Protein AF-0000000084351992 (afdb_homodimer)

Secondary structure (DSSP, 8-state):
----GGG--HHHHHHHH-SSHHHHHHHHHHHH-SEEHHHHHHHSTT--HHHHHHHHHHHHHTTSEEEEEE-SSS-EEEEEE-TTGGGGHHHHHHHHHHHHHHHHHHHHHHHHHHHHHHHHT-/----GGG--HHHHHHHH-SSHHHHHHHHHHHH-SEEHHHHHHHSTT--HHHHHHHHHHHHHTTSEEEEEE-SSS-EEEEEE-TTGGGGHHHHHHHHHHHHHHHHHHHHHHHHHHHHHHHHT-

pLDDT: mean 92.84, std 7.53, range [53.34, 98.75]

Foldseek 3Di:
DPDDPVPDCVVVVCVLCPDDQLLQLLVCQVVVNKDFLVRSPVSDPPDDSVRSVVNQVSCVVVQQKDWDWDPDVVITIMIHGDPVNVVCVVVSVVCVVVVVVVVVVVVVVVVVVVVVVVVVVD/DPDDPVPDCVVVVCVLCPDDQLLQLLVCQVVVNKDFLVRSPVSDPPDDSVRSVVNQVSCVVVVQKDWDWDPDVVITIMIHGDPVNVVCVVVSVVCVVVVVVVVVVVVVVVVVVVVVVVVVVD

Sequence (244 aa):
MTIEPDLCKVEDALGILVGKWKPIILLHLLKDGTKRFSDLKRSVPGITQKMLTKQLRELEEEDIIERVVYPQVPPKVEYSITEYGMSLKPILEAMHEWGTQHTLHKQQKSNNEALKTVSSNEMTIEPDLCKVEDALGILVGKWKPIILLHLLKDGTKRFSDLKRSVPGITQKMLTKQLRELEEEDIIERVVYPQVPPKVEYSITEYGMSLKPILEAMHEWGTQHTLHKQQKSNNEALKTVSSNE

Structure (mmCIF, N/CA/C/O backbone):
data_AF-0000000084351992-model_v1
#
loop_
_entity.id
_entity.type
_entity.pdbx_description
1 polymer 'DNA-binding transcriptional regulator, HxlR family'
#
loop_
_atom_site.group_PDB
_atom_site.id
_atom_site.type_symbol
_atom_site.label_atom_id
_atom_site.label_alt_id
_atom_site.label_comp_id
_atom_site.label_asym_id
_atom_site.label_entity_id
_atom_site.label_seq_id
_atom_site.pdbx_PDB_ins_code
_atom_site.Cartn_x
_atom_site.Cartn_y
_atom_site.Cartn_z
_atom_site.occupancy
_atom_site.B_iso_or_equiv
_atom_site.auth_seq_id
_atom_site.auth_comp_id
_atom_site.auth_asym_id
_atom_site.auth_atom_id
_atom_site.pdbx_PDB_model_num
ATOM 1 N N . MET A 1 1 ? 7.926 -4.508 -18.266 1 62.59 1 MET A N 1
ATOM 2 C CA . MET A 1 1 ? 7.98 -3.812 -16.984 1 62.59 1 MET A CA 1
ATOM 3 C C . MET A 1 1 ? 9.398 -3.334 -16.688 1 62.59 1 MET A C 1
ATOM 5 O O . MET A 1 1 ? 10.359 -4.098 -16.812 1 62.59 1 MET A O 1
ATOM 9 N N . THR A 1 2 ? 9.469 -2.061 -16.625 1 77.69 2 THR A N 1
ATOM 10 C CA . THR A 1 2 ? 10.781 -1.421 -16.609 1 77.69 2 THR A CA 1
ATOM 11 C C . THR A 1 2 ? 11.375 -1.451 -15.211 1 77.69 2 THR A C 1
ATOM 13 O O . THR A 1 2 ? 12.508 -1.011 -15 1 77.69 2 THR A O 1
ATOM 16 N N . ILE A 1 3 ? 10.648 -2.166 -14.297 1 83.94 3 ILE A N 1
ATOM 17 C CA . ILE A 1 3 ? 11.156 -2.137 -12.93 1 83.94 3 ILE A CA 1
ATOM 18 C C . ILE A 1 3 ? 12.031 -3.365 -12.68 1 83.94 3 ILE A C 1
ATOM 20 O O . ILE A 1 3 ? 11.617 -4.496 -12.945 1 83.94 3 ILE A O 1
ATOM 24 N N . GLU A 1 4 ? 13.25 -3.051 -12.258 1 90.62 4 GLU A N 1
ATOM 25 C CA . GLU A 1 4 ? 14.07 -4.148 -11.758 1 90.62 4 GLU A CA 1
ATOM 26 C C . GLU A 1 4 ? 13.625 -4.578 -10.367 1 90.62 4 GLU A C 1
ATOM 28 O O . GLU A 1 4 ? 13.727 -3.807 -9.406 1 90.62 4 GLU A O 1
ATOM 33 N N . PRO A 1 5 ? 13.188 -5.855 -10.227 1 91 5 PRO A N 1
ATOM 34 C CA . PRO A 1 5 ? 12.633 -6.289 -8.945 1 91 5 PRO A CA 1
ATOM 35 C C . PRO A 1 5 ? 13.594 -6.082 -7.781 1 91 5 PRO A C 1
ATOM 37 O O . PRO A 1 5 ? 13.164 -5.758 -6.672 1 91 5 PRO A O 1
ATOM 40 N N . ASP A 1 6 ? 14.844 -6.164 -8.023 1 87.25 6 ASP A N 1
ATOM 41 C CA . ASP A 1 6 ? 15.852 -6.023 -6.98 1 87.25 6 ASP A CA 1
ATOM 42 C C . ASP A 1 6 ? 15.93 -4.578 -6.492 1 87.25 6 ASP A C 1
ATOM 44 O O . ASP A 1 6 ? 16.5 -4.309 -5.434 1 87.25 6 ASP A O 1
ATOM 48 N N . LEU A 1 7 ? 15.391 -3.699 -7.18 1 87.88 7 LEU A N 1
ATOM 49 C CA . LEU A 1 7 ? 15.414 -2.279 -6.84 1 87.88 7 LEU A 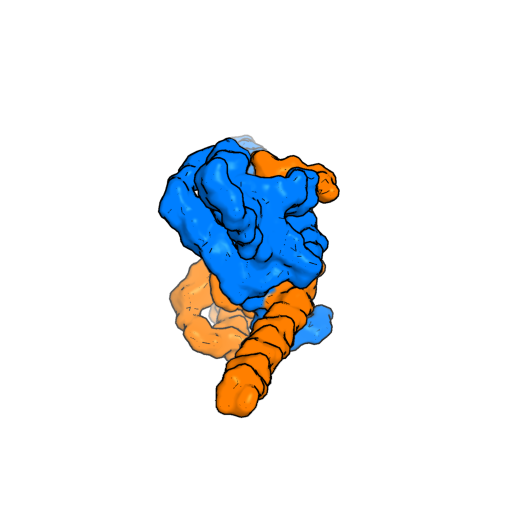CA 1
ATOM 50 C C . LEU A 1 7 ? 14.023 -1.786 -6.469 1 87.88 7 LEU A C 1
ATOM 52 O O . LEU A 1 7 ? 13.734 -0.591 -6.566 1 87.88 7 LEU A O 1
ATOM 56 N N . CYS A 1 8 ? 13.273 -2.736 -6.094 1 90.5 8 CYS A N 1
ATOM 57 C CA . CYS A 1 8 ? 11.875 -2.434 -5.785 1 90.5 8 CYS A CA 1
ATOM 58 C C . CYS A 1 8 ? 11.781 -1.37 -4.699 1 90.5 8 CYS A C 1
ATOM 60 O O . CYS A 1 8 ? 12.336 -1.534 -3.609 1 90.5 8 CYS A O 1
ATOM 62 N N . LYS A 1 9 ? 11.008 -0.268 -4.996 1 92.75 9 LYS A N 1
ATOM 63 C CA . LYS A 1 9 ? 10.766 0.799 -4.031 1 92.75 9 LYS A CA 1
ATOM 64 C C . LYS A 1 9 ? 9.289 0.884 -3.662 1 92.75 9 LYS A C 1
ATOM 66 O O . LYS A 1 9 ? 8.852 1.852 -3.033 1 92.75 9 LYS A O 1
ATOM 71 N N . VAL A 1 10 ? 8.555 -0.153 -3.994 1 93.5 10 VAL A N 1
ATOM 72 C CA . VAL A 1 10 ? 7.137 -0.2 -3.66 1 93.5 10 VAL A CA 1
ATOM 73 C C . VAL A 1 10 ? 6.957 -0.163 -2.145 1 93.5 10 VAL A C 1
ATOM 75 O O . VAL A 1 10 ? 6.07 0.521 -1.633 1 93.5 10 VAL A O 1
ATOM 78 N N . GLU A 1 11 ? 7.801 -0.839 -1.468 1 90.44 11 GLU A N 1
ATOM 79 C CA . GLU A 1 11 ? 7.723 -0.924 -0.013 1 90.44 11 GLU A CA 1
ATOM 80 C C . GLU A 1 11 ? 7.844 0.456 0.628 1 90.44 11 GLU A C 1
ATOM 82 O O . GLU A 1 11 ? 7.23 0.722 1.663 1 90.44 11 GLU A O 1
ATOM 87 N N . ASP A 1 12 ? 8.641 1.319 0.086 1 90.44 12 ASP A N 1
ATOM 88 C CA . ASP A 1 12 ? 8.797 2.674 0.61 1 90.44 12 ASP A CA 1
ATOM 89 C C . ASP A 1 12 ? 7.473 3.432 0.575 1 90.44 12 ASP A C 1
ATOM 91 O O . ASP A 1 12 ? 7.148 4.168 1.509 1 90.44 12 ASP A O 1
ATOM 95 N N . ALA A 1 13 ? 6.773 3.221 -0.5 1 91.62 13 ALA A N 1
ATOM 96 C CA . ALA A 1 13 ? 5.453 3.83 -0.607 1 91.62 13 ALA A CA 1
ATOM 97 C C . ALA A 1 13 ? 4.465 3.17 0.348 1 91.62 13 ALA A C 1
ATOM 99 O O . ALA A 1 13 ? 3.715 3.854 1.049 1 91.62 13 ALA A O 1
ATOM 100 N N . LEU A 1 14 ? 4.551 1.87 0.4 1 92.06 14 LEU A N 1
ATOM 101 C CA . LEU A 1 14 ? 3.662 1.118 1.278 1 92.06 14 LEU A CA 1
ATOM 102 C C . LEU A 1 14 ? 3.895 1.492 2.738 1 92.06 14 LEU A C 1
ATOM 104 O O . LEU A 1 14 ? 2.941 1.611 3.512 1 92.06 14 LEU A O 1
ATOM 108 N N . GLY A 1 15 ? 5.125 1.692 3.082 1 89.31 15 GLY A N 1
ATOM 109 C CA . GLY A 1 15 ? 5.477 2.027 4.453 1 89.31 15 GLY A CA 1
ATOM 110 C C . GLY A 1 15 ? 4.824 3.309 4.938 1 89.31 15 GLY A C 1
ATOM 111 O O . GLY A 1 15 ? 4.48 3.432 6.117 1 89.31 15 GLY A O 1
ATOM 112 N N . ILE A 1 16 ? 4.562 4.164 4.047 1 89.75 16 ILE A N 1
ATOM 113 C CA . ILE A 1 16 ? 3.959 5.449 4.375 1 89.75 16 ILE A CA 1
ATOM 114 C C . ILE A 1 16 ? 2.439 5.309 4.422 1 89.75 16 ILE A C 1
ATOM 116 O O . ILE A 1 16 ? 1.773 5.961 5.23 1 89.75 16 ILE A O 1
ATOM 120 N N . LEU A 1 17 ? 1.935 4.449 3.594 1 92.25 17 LEU A N 1
ATOM 121 C CA . LEU A 1 17 ? 0.493 4.426 3.371 1 92.25 17 LEU A CA 1
ATOM 122 C C . LEU A 1 17 ? -0.161 3.293 4.156 1 92.25 17 LEU A C 1
ATOM 124 O O . LEU A 1 17 ? -1.383 3.271 4.316 1 92.25 17 LEU A O 1
ATOM 128 N N . VAL A 1 18 ? 0.675 2.418 4.586 1 87.44 18 VAL A N 1
ATOM 129 C CA . VAL A 1 18 ? 0.135 1.194 5.172 1 87.44 18 VAL A CA 1
ATOM 130 C C . VAL A 1 18 ? -0.658 1.53 6.434 1 87.44 18 VAL A C 1
ATOM 132 O O . VAL A 1 18 ? -0.29 2.439 7.18 1 87.44 18 VAL A O 1
ATOM 135 N N . GLY A 1 19 ? -1.711 0.646 6.617 1 83.19 19 GLY A N 1
ATOM 136 C CA . GLY A 1 19 ? -2.609 0.833 7.746 1 83.19 19 GLY A CA 1
ATOM 137 C C . GLY A 1 19 ? -3.965 1.385 7.344 1 83.19 19 GLY A C 1
ATOM 138 O O . GLY A 1 19 ? -4.133 1.878 6.227 1 83.19 19 GLY A O 1
ATOM 139 N N . LYS A 1 20 ? -4.867 1.349 8.258 1 86.94 20 LYS A N 1
ATOM 140 C CA . LYS A 1 20 ? -6.254 1.711 7.988 1 86.94 20 LYS A CA 1
ATOM 141 C C . LYS A 1 20 ? -6.441 3.227 8.008 1 86.94 20 LYS A C 1
ATOM 143 O O . LYS A 1 20 ? -7.25 3.764 7.25 1 86.94 20 LYS A O 1
ATOM 148 N N . TRP A 1 21 ? -5.57 3.906 8.703 1 94.44 21 TRP A N 1
ATOM 149 C CA . TRP A 1 21 ? -5.906 5.266 9.117 1 94.44 21 TRP A CA 1
ATOM 150 C C . TRP A 1 21 ? -5.305 6.289 8.156 1 94.44 21 TRP A C 1
ATOM 152 O O . TRP A 1 21 ? -5.984 7.23 7.738 1 94.44 21 TRP A O 1
ATOM 162 N N . LYS A 1 22 ? -4.094 6.066 7.668 1 95.94 22 LYS A N 1
ATOM 163 C CA . LYS A 1 22 ? -3.377 7.078 6.902 1 95.94 22 LYS A CA 1
ATOM 164 C C . LYS A 1 22 ? -4.094 7.383 5.586 1 95.94 22 LYS A C 1
ATOM 166 O O . LYS A 1 22 ? -4.301 8.547 5.246 1 95.94 22 LYS A O 1
ATOM 171 N N . PRO A 1 23 ? -4.52 6.363 4.848 1 96 23 PRO A N 1
ATOM 172 C CA . PRO A 1 23 ? -5.223 6.68 3.605 1 96 23 PRO A CA 1
ATOM 173 C C . PRO A 1 23 ? -6.5 7.484 3.838 1 96 23 PRO A C 1
ATOM 175 O O . PRO A 1 23 ? -6.797 8.414 3.084 1 96 23 PRO A O 1
ATOM 178 N N . ILE A 1 24 ? -7.227 7.188 4.879 1 95.69 24 ILE A N 1
ATOM 179 C CA . ILE A 1 24 ? -8.477 7.883 5.172 1 95.69 24 ILE A CA 1
ATOM 180 C C . ILE A 1 24 ? -8.188 9.336 5.543 1 95.69 24 ILE A C 1
ATOM 182 O O . ILE A 1 24 ? -8.828 10.258 5.035 1 95.69 24 ILE A O 1
ATOM 186 N N . ILE A 1 25 ? -7.207 9.508 6.391 1 97.44 25 ILE A N 1
ATOM 187 C CA . ILE A 1 25 ? -6.805 10.852 6.801 1 97.44 25 ILE A CA 1
ATOM 188 C C . ILE A 1 25 ? -6.406 11.672 5.574 1 97.44 25 ILE A C 1
ATOM 190 O O . ILE A 1 25 ? -6.859 12.805 5.402 1 97.44 25 ILE A O 1
ATOM 194 N N . LEU A 1 26 ? -5.625 11.102 4.727 1 97.38 26 LEU A N 1
ATOM 195 C CA . LEU A 1 26 ? -5.125 11.797 3.545 1 97.38 26 LEU A CA 1
ATOM 196 C C . LEU A 1 26 ? -6.266 12.141 2.594 1 97.38 26 LEU A C 1
ATOM 198 O O . LEU A 1 26 ? -6.285 13.227 2.012 1 97.38 26 LEU A O 1
ATOM 202 N N . LEU A 1 27 ? -7.199 11.242 2.438 1 96.31 27 LEU A N 1
ATOM 203 C CA . LEU A 1 27 ? -8.328 11.508 1.549 1 96.31 27 LEU A CA 1
ATOM 204 C C . LEU A 1 27 ? -9.164 12.672 2.068 1 96.31 27 LEU A C 1
ATOM 206 O O . LEU A 1 27 ? -9.648 13.484 1.284 1 96.31 27 LEU A O 1
ATOM 210 N N . HIS A 1 28 ? -9.328 12.75 3.367 1 97.19 28 HIS A N 1
ATOM 211 C CA . HIS A 1 28 ? -10.055 13.875 3.949 1 97.19 28 HIS A CA 1
ATOM 212 C C . HIS A 1 28 ? -9.305 15.188 3.727 1 97.19 28 HIS A C 1
ATOM 214 O O . HIS A 1 28 ? -9.922 16.203 3.404 1 97.19 28 HIS A O 1
ATOM 220 N N . LEU A 1 29 ? -8.031 15.164 3.893 1 97.75 29 LEU A N 1
ATOM 221 C CA . LEU A 1 29 ? -7.242 16.375 3.691 1 97.75 29 LEU A CA 1
ATOM 222 C C . LEU A 1 29 ? -7.234 16.781 2.223 1 97.75 29 LEU A C 1
ATOM 224 O O . LEU A 1 29 ? -7.25 17.969 1.905 1 97.75 29 LEU A O 1
ATOM 228 N N . LEU A 1 30 ? -7.176 15.797 1.37 1 96.62 30 LEU A N 1
ATOM 229 C CA . LEU A 1 30 ? -7.199 16.062 -0.064 1 96.62 30 LEU A CA 1
ATOM 230 C C . LEU A 1 30 ? -8.547 16.625 -0.491 1 96.62 30 LEU A C 1
ATOM 232 O O . LEU A 1 30 ? -8.609 17.516 -1.339 1 96.62 30 LEU A O 1
ATOM 236 N N . LYS A 1 31 ? -9.57 16.172 0.063 1 95.31 31 LYS A N 1
ATOM 237 C CA . LYS A 1 31 ? -10.93 16.531 -0.327 1 95.31 31 LYS A CA 1
ATOM 238 C C . LYS A 1 31 ? -11.344 17.859 0.307 1 95.31 31 LYS A C 1
ATOM 240 O O . LYS A 1 31 ? -11.883 18.734 -0.368 1 95.31 31 LYS A O 1
ATOM 245 N N . ASP A 1 32 ? -11.008 18.047 1.648 1 95.69 32 ASP A N 1
ATOM 246 C CA . ASP A 1 32 ? -11.578 19.141 2.422 1 95.69 32 ASP A CA 1
ATOM 247 C C . ASP A 1 32 ? -10.539 20.219 2.703 1 95.69 32 ASP A C 1
ATOM 249 O O . ASP A 1 32 ? -10.883 21.312 3.162 1 95.69 32 ASP A O 1
ATOM 253 N N . GLY A 1 33 ? -9.32 19.875 2.41 1 96.75 33 GLY A N 1
ATOM 254 C CA . GLY A 1 33 ? -8.273 20.844 2.695 1 96.75 33 GLY A CA 1
ATOM 255 C C . GLY A 1 33 ? -7.836 20.828 4.148 1 96.75 33 GLY A C 1
ATOM 256 O O . GLY A 1 33 ? -7.832 19.781 4.801 1 96.75 33 GLY A O 1
ATOM 257 N N . THR A 1 34 ? -7.441 21.969 4.625 1 98.31 34 THR A N 1
ATOM 258 C CA . THR A 1 34 ? -6.883 22.156 5.961 1 98.31 34 THR A CA 1
ATOM 259 C C . THR A 1 34 ? -7.902 21.766 7.031 1 98.31 34 THR A C 1
ATOM 261 O O . THR A 1 34 ? -9.078 22.125 6.938 1 98.31 34 THR A O 1
ATOM 264 N N . LYS A 1 35 ? -7.43 21.062 8.07 1 98.38 35 LYS A N 1
ATOM 265 C CA . LYS A 1 35 ? -8.32 20.625 9.133 1 98.38 35 LYS A CA 1
ATOM 266 C C . LYS A 1 35 ? -7.633 20.719 10.5 1 98.38 35 LYS A C 1
ATOM 268 O O . LYS A 1 35 ? -6.41 20.594 10.586 1 98.38 35 LYS A O 1
ATOM 273 N N . ARG A 1 36 ? -8.5 20.906 11.469 1 98 36 ARG A N 1
ATOM 274 C CA . ARG A 1 36 ? -8.039 20.797 12.844 1 98 36 ARG A CA 1
ATOM 275 C C . ARG A 1 36 ? -8.086 19.344 13.328 1 98 36 ARG A C 1
ATOM 277 O O . ARG A 1 36 ? -8.742 18.5 12.711 1 98 36 ARG A O 1
ATOM 284 N N . PHE A 1 37 ? -7.332 19.141 14.453 1 98.06 37 PHE A N 1
ATOM 285 C CA . PHE A 1 37 ? -7.277 17.797 15.039 1 98.06 37 PHE A CA 1
ATOM 286 C C . PHE A 1 37 ? -8.68 17.266 15.312 1 98.06 37 PHE A C 1
ATOM 288 O O . PHE A 1 37 ? -9.008 16.141 14.938 1 98.06 37 PHE A O 1
ATOM 295 N N . SER A 1 38 ? -9.453 18.094 15.891 1 97.25 38 SER A N 1
ATOM 296 C CA . SER A 1 38 ? -10.805 17.703 16.281 1 97.25 38 SER A CA 1
ATOM 297 C C . SER A 1 38 ? -11.656 17.375 15.055 1 97.25 38 SER A C 1
ATOM 299 O O . SER A 1 38 ? -12.484 16.453 15.094 1 97.25 38 SER A O 1
ATOM 301 N N . ASP A 1 39 ? -11.508 18.109 13.992 1 97.81 39 ASP A N 1
ATOM 302 C CA . ASP A 1 39 ? -12.234 17.875 12.75 1 97.81 39 ASP A CA 1
ATOM 303 C C . ASP A 1 39 ? -11.82 16.531 12.125 1 97.81 39 ASP A C 1
ATOM 305 O O . ASP A 1 39 ? -12.664 15.789 11.641 1 97.81 39 ASP A O 1
ATOM 309 N N . LEU A 1 40 ? -10.531 16.266 12.094 1 97.88 40 LEU A N 1
ATOM 310 C CA . LEU A 1 40 ? -10.031 14.992 11.594 1 97.88 40 LEU A CA 1
ATOM 311 C C . LEU A 1 40 ? -10.555 13.836 12.438 1 97.88 40 LEU A C 1
ATOM 313 O O . LEU A 1 40 ? -10.992 12.82 11.891 1 97.88 40 LEU A O 1
ATOM 317 N N . LYS A 1 41 ? -10.516 14.016 13.734 1 97.75 41 LYS A N 1
ATOM 318 C CA . LYS A 1 41 ? -11.016 12.977 14.633 1 97.75 41 LYS A CA 1
ATOM 319 C C . LYS A 1 41 ? -12.477 12.656 14.344 1 97.75 41 LYS A C 1
ATOM 321 O O . LYS A 1 41 ? -12.875 11.492 14.344 1 97.75 41 LYS A O 1
ATOM 326 N N . ARG A 1 42 ? -13.242 13.641 14.086 1 96.81 42 ARG A N 1
ATOM 327 C CA . ARG A 1 42 ? -14.664 13.477 13.805 1 96.81 42 ARG A CA 1
ATOM 328 C C . ARG A 1 42 ? -14.883 12.82 12.445 1 96.81 42 ARG A C 1
ATOM 330 O O . ARG A 1 42 ? -15.82 12.031 12.273 1 96.81 4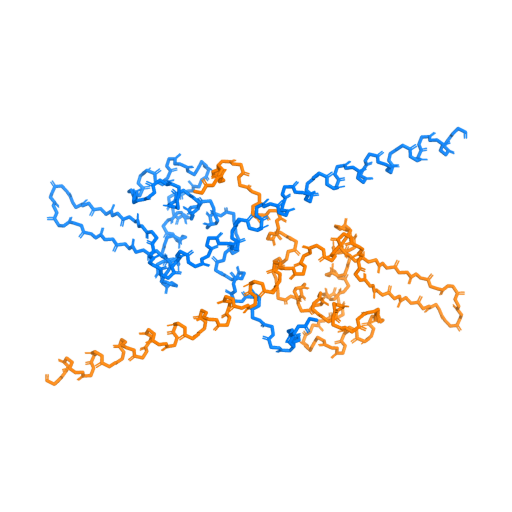2 ARG A O 1
ATOM 337 N N . SER A 1 43 ? -14.031 13.141 11.508 1 95.75 43 SER A N 1
ATOM 338 C CA . SER A 1 43 ? -14.195 12.688 10.133 1 95.75 43 SER A CA 1
ATOM 339 C C . SER A 1 43 ? -13.734 11.242 9.961 1 95.75 43 SER A C 1
ATOM 341 O O . SER A 1 43 ? -14.023 10.602 8.945 1 95.75 43 SER A O 1
ATOM 343 N N . VAL A 1 44 ? -13.016 10.695 10.867 1 95.44 44 VAL A N 1
ATOM 344 C CA . VAL A 1 44 ? -12.484 9.344 10.812 1 95.44 44 VAL A CA 1
ATOM 345 C C . VAL A 1 44 ? -13.039 8.523 11.977 1 95.44 44 VAL A C 1
ATOM 347 O O . VAL A 1 44 ? -12.336 8.258 12.953 1 95.44 44 VAL A O 1
ATOM 350 N N . PRO A 1 45 ? -14.203 8.07 11.797 1 92.5 45 PRO A N 1
ATOM 351 C CA . PRO A 1 45 ? -14.844 7.355 12.898 1 92.5 45 PRO A CA 1
ATOM 352 C C . PRO A 1 45 ? -14.078 6.102 13.312 1 92.5 45 PRO A C 1
ATOM 354 O O . PRO A 1 45 ? -13.578 5.363 12.461 1 92.5 45 PRO A O 1
ATOM 357 N N . GLY A 1 46 ? -13.953 5.926 14.688 1 94.69 46 GLY A N 1
ATOM 358 C CA . GLY A 1 46 ? -13.336 4.719 15.211 1 94.69 46 GLY A CA 1
ATOM 359 C C . GLY A 1 46 ? -11.875 4.914 15.586 1 94.69 46 GLY A C 1
ATOM 360 O O . GLY A 1 46 ? -11.297 4.102 16.312 1 94.69 46 GLY A O 1
ATOM 361 N N . ILE A 1 47 ? -11.305 5.945 15.086 1 96.44 47 ILE A N 1
ATOM 362 C CA . ILE A 1 47 ? -9.906 6.18 15.414 1 96.44 47 ILE A CA 1
ATOM 363 C C . ILE A 1 47 ? -9.789 6.762 16.812 1 96.44 47 ILE A C 1
ATOM 365 O O . ILE A 1 47 ? -10.602 7.602 17.219 1 96.44 47 ILE A O 1
ATOM 369 N N . THR A 1 48 ? -8.844 6.324 17.594 1 97.56 48 THR A N 1
ATOM 370 C CA . THR A 1 48 ? -8.594 6.91 18.906 1 97.56 48 THR A CA 1
ATOM 371 C C . THR A 1 48 ? -7.73 8.164 18.797 1 97.56 48 THR A C 1
ATOM 373 O O . THR A 1 48 ? -7.07 8.367 17.766 1 97.56 48 THR A O 1
ATOM 376 N N . GLN A 1 49 ? -7.777 8.984 19.812 1 97.69 49 GLN A N 1
ATOM 377 C CA . GLN A 1 49 ? -6.949 10.188 19.844 1 97.69 49 GLN A CA 1
ATOM 378 C C . GLN A 1 49 ? -5.469 9.836 19.719 1 97.69 49 GLN A C 1
ATOM 380 O O . GLN A 1 49 ? -4.734 10.492 18.969 1 97.69 49 GLN A O 1
ATOM 385 N N . LYS A 1 50 ? -5.086 8.922 20.406 1 98 50 LYS A N 1
ATOM 386 C CA . LYS A 1 50 ? -3.691 8.492 20.406 1 98 50 LYS A CA 1
ATOM 387 C C . LYS A 1 50 ? -3.256 8.062 19 1 98 50 LYS A C 1
ATOM 389 O O . LYS A 1 50 ? -2.182 8.445 18.531 1 98 50 LYS A O 1
ATOM 394 N N . MET A 1 51 ? -4.09 7.277 18.359 1 97.75 51 MET A N 1
ATOM 395 C CA . MET A 1 51 ? -3.766 6.777 17.016 1 97.75 51 MET A CA 1
ATOM 396 C C . MET A 1 51 ? -3.74 7.91 16 1 97.75 51 MET A C 1
ATOM 398 O O . MET A 1 51 ? -2.861 7.957 15.141 1 97.75 51 MET A O 1
ATOM 402 N N . LEU A 1 52 ? -4.719 8.766 16.109 1 98.12 52 LEU A N 1
ATOM 403 C CA . LEU A 1 52 ? -4.715 9.914 15.203 1 98.12 52 LEU A CA 1
ATOM 404 C C . LEU A 1 52 ? -3.439 10.727 15.367 1 98.12 52 LEU A C 1
ATOM 406 O O . LEU A 1 52 ? -2.809 11.102 14.375 1 98.12 52 LEU A O 1
ATOM 410 N N . THR A 1 53 ? -3.031 11.023 16.594 1 98.19 53 THR A N 1
ATOM 411 C CA . THR A 1 53 ? -1.797 11.75 16.859 1 98.19 53 THR A CA 1
ATOM 412 C C . THR A 1 53 ? -0.601 11.047 16.234 1 98.19 53 THR A C 1
ATOM 414 O O . THR A 1 53 ? 0.217 11.68 15.562 1 98.19 53 THR A O 1
ATOM 417 N N . LYS A 1 54 ? -0.522 9.805 16.453 1 97.88 54 LYS A N 1
ATOM 418 C CA . LYS A 1 54 ? 0.58 9.008 15.914 1 97.88 54 LYS A CA 1
ATOM 419 C C . LYS A 1 54 ? 0.62 9.07 14.391 1 97.88 54 LYS A C 1
ATOM 421 O O . LYS A 1 54 ? 1.688 9.242 13.797 1 97.88 54 LYS A O 1
ATOM 426 N N . GLN A 1 55 ? -0.553 8.859 13.742 1 97.94 55 GLN A N 1
ATOM 427 C CA . GLN A 1 55 ? -0.624 8.875 12.281 1 97.94 55 GLN A CA 1
ATOM 428 C C . GLN A 1 55 ? -0.231 10.242 11.727 1 97.94 55 GLN A C 1
ATOM 430 O O . GLN A 1 55 ? 0.502 10.328 10.742 1 97.94 55 GLN A O 1
ATOM 435 N N . LEU A 1 56 ? -0.705 11.266 12.344 1 98.31 56 LEU A N 1
ATOM 436 C CA . LEU A 1 56 ? -0.403 12.625 11.898 1 98.31 56 LEU A CA 1
ATOM 437 C C . LEU A 1 56 ? 1.083 12.93 12.055 1 98.31 56 LEU A C 1
ATOM 439 O O . LEU A 1 56 ? 1.693 13.531 11.172 1 98.31 56 LEU A O 1
ATOM 443 N N . ARG A 1 57 ? 1.648 12.516 13.156 1 98 57 ARG A N 1
ATOM 444 C CA . ARG A 1 57 ? 3.076 12.703 13.383 1 98 57 ARG A CA 1
ATOM 445 C C . ARG A 1 57 ? 3.902 11.992 12.312 1 98 57 ARG A C 1
ATOM 447 O O . ARG A 1 57 ? 4.855 12.562 11.781 1 98 57 ARG A O 1
ATOM 454 N N . GLU A 1 58 ? 3.578 10.82 12.023 1 97.38 58 GLU A N 1
ATOM 455 C CA . GLU A 1 58 ? 4.309 10.047 11.023 1 97.38 58 GLU A CA 1
ATOM 456 C C . GLU A 1 58 ? 4.191 10.688 9.641 1 97.38 58 GLU A C 1
ATOM 458 O O . GLU A 1 58 ? 5.18 10.773 8.906 1 97.38 58 GLU A O 1
ATOM 463 N N . LEU A 1 59 ? 3.016 11.102 9.281 1 98 59 LEU A N 1
ATOM 464 C CA . LEU A 1 59 ? 2.807 11.75 7.996 1 98 59 LEU A CA 1
ATOM 465 C C . LEU A 1 59 ? 3.584 13.062 7.914 1 98 59 LEU A C 1
ATOM 467 O O . LEU A 1 59 ? 4.094 13.422 6.848 1 98 59 LEU A O 1
ATOM 471 N N . GLU A 1 60 ? 3.607 13.766 9.055 1 97.94 60 GLU A N 1
ATOM 472 C CA . GLU A 1 60 ? 4.383 15 9.117 1 97.94 60 GLU A CA 1
ATOM 473 C C . GLU A 1 60 ? 5.875 14.719 8.953 1 97.94 60 GLU A C 1
ATOM 475 O O . GLU A 1 60 ? 6.562 15.414 8.195 1 97.94 60 GLU A O 1
ATOM 480 N N . GLU A 1 61 ? 6.391 13.719 9.633 1 95.69 61 GLU A N 1
ATOM 481 C CA . GLU A 1 61 ? 7.797 13.336 9.562 1 95.69 61 GLU A CA 1
ATOM 482 C C . GLU A 1 61 ? 8.203 12.953 8.148 1 95.69 61 GLU A C 1
ATOM 484 O O . GLU A 1 61 ? 9.344 13.172 7.734 1 95.69 61 GLU A O 1
ATOM 489 N N . GLU A 1 62 ? 7.266 12.461 7.375 1 96.06 62 GLU A N 1
ATOM 490 C CA . GLU A 1 62 ? 7.531 12.031 6.004 1 96.06 62 GLU A CA 1
ATOM 491 C C . GLU A 1 62 ? 7.297 13.172 5.016 1 96.06 62 GLU A C 1
ATOM 493 O O . GLU A 1 62 ? 7.367 12.977 3.803 1 96.06 62 GLU A O 1
ATOM 498 N N . ASP A 1 63 ? 6.926 14.297 5.547 1 97 63 ASP A N 1
ATOM 499 C CA . ASP A 1 63 ? 6.742 15.523 4.773 1 97 63 ASP A CA 1
ATOM 500 C C . ASP A 1 63 ? 5.516 15.422 3.871 1 97 63 ASP A C 1
ATOM 502 O O . ASP A 1 63 ? 5.48 16.031 2.795 1 97 63 ASP A O 1
ATOM 506 N N . ILE A 1 64 ? 4.605 14.664 4.277 1 97.81 64 ILE A N 1
ATOM 507 C CA . ILE A 1 64 ? 3.385 14.469 3.502 1 97.81 64 ILE A CA 1
ATOM 508 C C . ILE A 1 64 ? 2.342 15.508 3.91 1 97.81 64 ILE A C 1
ATOM 510 O O . ILE A 1 64 ? 1.591 16.016 3.068 1 97.81 64 ILE A O 1
ATOM 514 N N . ILE A 1 65 ? 2.289 15.781 5.191 1 98.5 65 ILE A N 1
ATOM 515 C CA . ILE A 1 65 ? 1.401 16.828 5.68 1 98.5 65 ILE A CA 1
ATOM 516 C C . ILE A 1 65 ? 2.203 17.859 6.473 1 98.5 65 ILE A C 1
ATOM 518 O O . ILE A 1 65 ? 3.361 17.609 6.82 1 98.5 65 ILE A O 1
ATOM 522 N N . GLU A 1 66 ? 1.579 18.969 6.648 1 98.38 66 GLU A N 1
ATOM 523 C CA . GLU A 1 66 ? 2.162 20.031 7.449 1 98.38 66 GLU A CA 1
ATOM 524 C C . GLU A 1 66 ? 1.283 20.375 8.648 1 98.38 66 GLU A C 1
ATOM 526 O O . GLU A 1 66 ? 0.055 20.391 8.539 1 98.38 66 GLU A O 1
ATOM 531 N N . ARG A 1 67 ? 1.932 20.516 9.719 1 98.19 67 ARG A N 1
ATOM 532 C CA . ARG A 1 67 ? 1.315 20.969 10.961 1 98.19 67 ARG A CA 1
ATOM 533 C C . ARG A 1 67 ? 1.654 22.438 11.242 1 98.19 67 ARG A C 1
ATOM 535 O O . ARG A 1 67 ? 2.828 22.797 11.352 1 98.19 67 ARG A O 1
ATOM 542 N N . VAL A 1 68 ? 0.669 23.297 11.336 1 98.06 68 VAL A N 1
ATOM 543 C CA . VAL A 1 68 ? 0.886 24.719 11.586 1 98.06 68 VAL A CA 1
ATOM 544 C C . VAL A 1 68 ? 0.236 25.109 12.914 1 98.06 68 VAL A C 1
ATOM 546 O O . VAL A 1 68 ? -0.935 24.812 13.148 1 98.06 68 VAL A O 1
ATOM 549 N N . VAL A 1 69 ? 0.983 25.75 13.664 1 97 69 VAL A N 1
ATOM 550 C CA . VAL A 1 69 ? 0.499 26.219 14.953 1 97 69 VAL A CA 1
ATOM 551 C C . VAL A 1 69 ? 0.291 27.734 14.898 1 97 69 VAL A C 1
ATOM 553 O O . VAL A 1 69 ? 1.193 28.484 14.5 1 97 69 VAL A O 1
ATOM 556 N N . TYR A 1 70 ? -0.86 28.203 15.211 1 96.19 70 TYR A N 1
ATOM 557 C CA . TYR A 1 70 ? -1.183 29.625 15.297 1 96.19 70 TYR A CA 1
ATOM 558 C C . TYR A 1 70 ? -1.143 30.094 16.734 1 96.19 70 TYR A C 1
ATOM 560 O O . TYR A 1 70 ? -1.875 29.594 17.594 1 96.19 70 TYR A O 1
ATOM 568 N N . PRO A 1 71 ? -0.307 30.953 16.938 1 93.56 71 PRO A N 1
ATOM 569 C CA . PRO A 1 71 ? -0.129 31.453 18.297 1 93.56 71 PRO A CA 1
ATOM 570 C C . PRO A 1 71 ? -1.302 32.312 18.781 1 93.56 71 PRO A C 1
ATOM 572 O O . PRO A 1 71 ? -1.155 33.531 18.953 1 93.56 71 PRO A O 1
ATOM 575 N N . GLN A 1 72 ? -2.395 31.953 18.875 1 94.44 72 GLN A N 1
ATOM 576 C CA . GLN A 1 72 ? -3.568 32.594 19.438 1 94.44 72 GLN A CA 1
ATOM 577 C C . GLN A 1 72 ? -3.967 31.953 20.766 1 94.44 72 GLN A C 1
ATOM 579 O O . GLN A 1 72 ? -3.299 31.031 21.234 1 94.44 72 GLN A O 1
ATOM 584 N N . VAL A 1 73 ? -4.824 32.688 21.5 1 93.25 73 VAL A N 1
ATOM 585 C CA . VAL A 1 73 ? -5.285 32.156 22.781 1 93.25 73 VAL A CA 1
ATOM 586 C C . VAL A 1 73 ? -6.746 31.719 22.656 1 93.25 73 VAL A C 1
ATOM 588 O O . VAL A 1 73 ? -7.625 32.531 22.391 1 93.25 73 VAL A O 1
ATOM 591 N N . PRO A 1 74 ? -6.961 30.375 22.797 1 93.38 74 PRO A N 1
ATOM 592 C CA . PRO A 1 74 ? -6.035 29.25 22.938 1 93.38 74 PRO A CA 1
ATOM 593 C C . PRO A 1 74 ? -5.332 28.906 21.625 1 93.38 74 PRO A C 1
ATOM 595 O O . PRO A 1 74 ? -5.84 29.219 20.547 1 93.38 74 PRO A O 1
ATOM 598 N N . PRO A 1 75 ? -4.199 28.266 21.703 1 95.12 75 PRO A N 1
ATOM 599 C CA . PRO A 1 75 ? -3.469 27.938 20.484 1 95.12 75 PRO A CA 1
ATOM 600 C C . PRO A 1 75 ? -4.293 27.078 19.516 1 95.12 75 PRO A C 1
ATOM 602 O O . PRO A 1 75 ? -5.07 26.234 19.953 1 95.12 75 PRO A O 1
ATOM 605 N N . LYS A 1 76 ? -4.148 27.406 18.234 1 95.25 76 LYS A N 1
ATOM 606 C CA . LYS A 1 76 ? -4.812 26.672 17.172 1 95.25 76 LYS A CA 1
ATOM 607 C C . LYS A 1 76 ? -3.809 25.875 16.328 1 95.25 76 LYS A C 1
ATOM 609 O O . LYS A 1 76 ? -2.75 26.406 15.977 1 95.25 76 LYS A O 1
ATOM 614 N N . VAL A 1 77 ? -4.121 24.625 16.125 1 97.38 77 VAL A N 1
ATOM 615 C CA . VAL A 1 77 ? -3.277 23.766 15.289 1 97.38 77 VAL A CA 1
ATOM 616 C C . VAL A 1 77 ? -4.074 23.266 14.094 1 97.38 77 VAL A C 1
ATOM 618 O O . VAL A 1 77 ? -5.23 22.859 14.234 1 97.38 77 VAL A O 1
ATOM 621 N N . GLU A 1 78 ? -3.4 23.344 12.938 1 98.5 78 GLU A N 1
ATOM 622 C CA . GLU A 1 78 ? -4.055 22.875 11.719 1 98.5 78 GLU A CA 1
ATOM 623 C C . GLU A 1 78 ? -3.141 21.938 10.93 1 98.5 78 GLU A C 1
ATOM 625 O O . GLU A 1 78 ? -1.915 22.031 11.016 1 98.5 78 GLU A O 1
ATOM 630 N N . TYR A 1 79 ? -3.756 21.078 10.227 1 98.75 79 TYR A N 1
ATOM 631 C CA . TYR A 1 79 ? -3.066 20.125 9.367 1 98.75 79 TYR A CA 1
ATOM 632 C C . TYR A 1 79 ? -3.506 20.281 7.914 1 98.75 79 TYR A C 1
ATOM 634 O O . TYR A 1 79 ? -4.691 20.484 7.641 1 98.75 79 TYR A O 1
ATOM 642 N N . SER A 1 80 ? -2.588 20.234 7.016 1 98.75 80 SER A N 1
ATOM 643 C CA . SER A 1 80 ? -2.871 20.25 5.582 1 98.75 80 SER A CA 1
ATOM 644 C C . SER A 1 80 ? -1.873 19.391 4.812 1 98.75 80 SER A C 1
ATOM 646 O O . SER A 1 80 ? -0.807 19.062 5.332 1 98.75 80 SER A O 1
ATOM 648 N N . ILE A 1 81 ? -2.236 18.984 3.668 1 98.25 81 ILE A N 1
ATOM 649 C CA . ILE A 1 81 ? -1.327 18.234 2.809 1 98.25 81 ILE A CA 1
ATOM 650 C C . ILE A 1 81 ? -0.304 19.172 2.188 1 98.25 81 ILE A C 1
ATOM 652 O O . ILE A 1 81 ? -0.642 20.297 1.805 1 98.25 81 ILE A O 1
ATOM 656 N N . THR A 1 82 ? 0.916 18.75 2.17 1 98.12 82 THR A N 1
ATOM 657 C CA . THR A 1 82 ? 1.972 19.547 1.555 1 98.12 82 THR A CA 1
ATOM 658 C C . THR A 1 82 ? 1.922 19.422 0.034 1 98.12 82 THR A C 1
ATOM 660 O O . THR A 1 82 ? 1.203 18.578 -0.506 1 98.12 82 THR A O 1
ATOM 663 N N . GLU A 1 83 ? 2.689 20.312 -0.6 1 96.81 83 GLU A N 1
ATOM 664 C CA . GLU A 1 83 ? 2.846 20.172 -2.045 1 96.81 83 GLU A CA 1
ATOM 665 C C . GLU A 1 83 ? 3.381 18.797 -2.41 1 96.81 83 GLU A C 1
ATOM 667 O O . GLU A 1 83 ? 2.893 18.172 -3.35 1 96.81 83 GLU A O 1
ATOM 672 N N . TYR A 1 84 ? 4.426 18.328 -1.681 1 96.81 84 TYR A N 1
ATOM 673 C CA . TYR A 1 84 ? 4.992 17 -1.901 1 96.81 84 TYR A CA 1
ATOM 674 C C . TYR A 1 84 ? 3.955 15.922 -1.647 1 96.81 84 TYR A C 1
ATOM 676 O O . TYR A 1 84 ? 3.844 14.969 -2.422 1 96.81 84 TYR A O 1
ATOM 684 N N . GLY A 1 85 ? 3.197 16.062 -0.565 1 97.12 85 GLY A N 1
ATOM 685 C CA . GLY A 1 85 ? 2.16 15.109 -0.216 1 97.12 85 GLY A CA 1
ATOM 686 C C . GLY A 1 85 ? 1.124 14.93 -1.309 1 97.12 85 GLY A C 1
ATOM 687 O O . GLY A 1 85 ? 0.534 13.852 -1.439 1 97.12 85 GLY A O 1
ATOM 688 N N . MET A 1 86 ? 0.913 15.992 -2.105 1 96.75 86 MET A N 1
ATOM 689 C CA . MET A 1 86 ? -0.049 15.938 -3.201 1 96.75 86 MET A CA 1
ATOM 690 C C . MET A 1 86 ? 0.357 14.898 -4.238 1 96.75 86 MET A C 1
ATOM 692 O O . MET A 1 86 ? -0.487 14.391 -4.977 1 96.75 86 MET A O 1
ATOM 696 N N . SER A 1 87 ? 1.584 14.57 -4.273 1 96.25 87 SER A N 1
ATOM 697 C CA . SER A 1 87 ? 2.086 13.617 -5.258 1 96.25 87 SER A CA 1
ATOM 698 C C . SER A 1 87 ? 1.56 12.211 -4.98 1 96.25 87 SER A C 1
ATOM 700 O O . SER A 1 87 ? 1.671 11.32 -5.828 1 96.25 87 SER A O 1
ATOM 702 N N . LEU A 1 88 ? 0.926 11.984 -3.854 1 95.94 88 LEU A N 1
ATOM 703 C CA . LEU A 1 88 ? 0.343 10.695 -3.5 1 95.94 88 LEU A CA 1
ATOM 704 C C . LEU A 1 88 ? -1.055 10.547 -4.094 1 95.94 88 LEU A C 1
ATOM 706 O O . LEU A 1 88 ? -1.604 9.445 -4.133 1 95.94 88 LEU A O 1
ATOM 710 N N . LYS A 1 89 ? -1.617 11.633 -4.48 1 95.31 89 LYS A N 1
ATOM 711 C CA . LYS A 1 89 ? -3.014 11.648 -4.91 1 95.31 89 LYS A CA 1
ATOM 712 C C . LYS A 1 89 ? -3.266 10.609 -6 1 95.31 89 LYS A C 1
ATOM 714 O O . LYS A 1 89 ? -4.18 9.789 -5.883 1 95.31 89 LYS A O 1
ATOM 719 N N . PRO A 1 90 ? -2.445 10.547 -7.035 1 94.69 90 PRO A N 1
ATOM 720 C CA . PRO A 1 90 ? -2.711 9.562 -8.086 1 94.69 90 PRO A CA 1
ATOM 721 C C . PRO A 1 90 ? -2.617 8.125 -7.578 1 94.69 90 PRO A C 1
ATOM 723 O O . PRO A 1 90 ? -3.352 7.25 -8.047 1 94.69 90 PRO A O 1
ATOM 726 N N . ILE A 1 91 ? -1.756 7.859 -6.699 1 94.62 91 ILE A N 1
ATOM 727 C CA . ILE A 1 91 ? -1.58 6.523 -6.137 1 94.62 91 ILE A CA 1
ATOM 728 C C . ILE A 1 91 ? -2.807 6.148 -5.309 1 94.62 91 ILE A C 1
ATOM 730 O O . ILE A 1 91 ? -3.336 5.043 -5.441 1 94.62 91 ILE A O 1
ATOM 734 N N . LEU A 1 92 ? -3.264 7.039 -4.473 1 95.12 92 LEU A N 1
ATOM 735 C CA . LEU A 1 92 ? -4.445 6.805 -3.65 1 95.12 92 LEU A CA 1
ATOM 736 C C . LEU A 1 92 ? -5.672 6.543 -4.523 1 95.12 92 LEU A C 1
ATOM 738 O O . LEU A 1 92 ? -6.461 5.645 -4.234 1 95.12 92 LEU A O 1
ATOM 742 N N . GLU A 1 93 ? -5.773 7.32 -5.57 1 94.31 93 GLU A N 1
ATOM 743 C CA . GLU A 1 93 ? -6.895 7.145 -6.484 1 94.31 93 GLU A CA 1
ATOM 744 C C . GLU A 1 93 ? -6.832 5.793 -7.188 1 94.31 93 GLU A C 1
ATOM 746 O O . GLU A 1 93 ? -7.844 5.094 -7.289 1 94.31 93 GLU A O 1
ATOM 751 N N . ALA A 1 94 ? -5.664 5.457 -7.676 1 93.94 94 ALA A N 1
ATOM 752 C CA . ALA A 1 94 ? -5.488 4.176 -8.352 1 93.94 94 ALA A CA 1
ATOM 753 C C . ALA A 1 94 ? -5.781 3.012 -7.414 1 93.94 94 ALA A C 1
ATOM 755 O O . ALA A 1 94 ? -6.43 2.039 -7.805 1 93.94 94 ALA A O 1
ATOM 756 N N . MET A 1 95 ? -5.336 3.125 -6.215 1 94.88 95 MET A N 1
ATOM 757 C CA . MET A 1 95 ? -5.555 2.066 -5.234 1 94.88 95 MET A CA 1
ATOM 758 C C . MET A 1 95 ? -7.031 1.965 -4.863 1 94.88 95 MET A C 1
ATOM 760 O O . MET A 1 95 ? -7.555 0.865 -4.68 1 94.88 95 MET A O 1
ATOM 764 N N . HIS A 1 96 ? -7.656 3.08 -4.719 1 95.06 96 HIS A N 1
ATOM 765 C CA . HIS A 1 96 ? -9.086 3.07 -4.438 1 95.06 96 HIS A CA 1
ATOM 766 C C . HIS A 1 96 ? -9.867 2.389 -5.559 1 95.06 96 HIS A C 1
ATOM 768 O O . HIS A 1 96 ? -10.727 1.544 -5.301 1 95.06 96 HIS A O 1
ATOM 774 N N . GLU A 1 97 ? -9.555 2.803 -6.73 1 95 97 GLU A N 1
ATOM 775 C CA . GLU A 1 97 ? -10.242 2.234 -7.883 1 95 97 GLU A CA 1
ATOM 776 C C . GLU A 1 97 ? -10.008 0.73 -7.98 1 95 97 GLU A C 1
ATOM 778 O O . GLU A 1 97 ? -10.953 -0.036 -8.195 1 95 97 GLU A O 1
ATOM 783 N N . TRP A 1 98 ? -8.836 0.324 -7.891 1 95.69 98 TRP A N 1
ATOM 784 C CA . TRP A 1 98 ? -8.5 -1.096 -7.957 1 95.69 98 TRP A CA 1
ATOM 785 C C . TRP A 1 98 ? -9.164 -1.861 -6.816 1 95.69 98 TRP A C 1
ATOM 787 O O . TRP A 1 98 ? -9.672 -2.965 -7.016 1 95.69 98 TRP A O 1
ATOM 797 N N . GLY A 1 99 ? -9.07 -1.261 -5.621 1 95.06 99 GLY A N 1
ATOM 798 C CA . GLY A 1 99 ? -9.734 -1.885 -4.484 1 95.06 99 GLY A CA 1
ATOM 799 C C . GLY A 1 99 ? -11.219 -2.094 -4.707 1 95.06 99 GLY A C 1
ATOM 800 O O . GLY A 1 99 ? -11.773 -3.129 -4.324 1 95.06 99 GLY A O 1
ATOM 801 N N . THR A 1 100 ? -11.828 -1.142 -5.262 1 94.88 100 THR A N 1
ATOM 802 C CA . THR A 1 100 ? -13.25 -1.239 -5.59 1 94.88 100 THR A CA 1
ATOM 803 C C . THR A 1 100 ? -13.5 -2.377 -6.574 1 94.88 100 THR A C 1
ATOM 805 O O . THR A 1 100 ? -14.391 -3.203 -6.363 1 94.88 100 THR A O 1
ATOM 808 N N . GLN A 1 101 ? -12.672 -2.439 -7.598 1 95.81 101 GLN A N 1
ATOM 809 C CA . GLN A 1 101 ? -12.805 -3.477 -8.617 1 95.81 101 GLN A CA 1
ATOM 810 C C . GLN A 1 101 ? -12.508 -4.855 -8.039 1 95.81 101 GLN A C 1
ATOM 812 O O . GLN A 1 101 ? -13.133 -5.844 -8.43 1 95.81 101 GLN A O 1
ATOM 817 N N . HIS A 1 102 ? -11.555 -4.891 -7.133 1 95.81 102 HIS A N 1
ATOM 818 C CA . HIS A 1 102 ? -11.172 -6.16 -6.527 1 95.81 102 HIS A CA 1
ATOM 819 C C . HIS A 1 102 ? -12.312 -6.742 -5.703 1 95.81 102 HIS A C 1
ATOM 821 O O . HIS A 1 102 ? -12.539 -7.953 -5.715 1 95.81 102 HIS A O 1
ATOM 827 N N . THR A 1 103 ? -12.969 -5.883 -4.996 1 92.56 103 THR A N 1
ATOM 828 C CA . THR A 1 103 ? -14.117 -6.316 -4.203 1 92.56 103 THR A CA 1
ATOM 829 C C . THR A 1 103 ? -15.18 -6.941 -5.094 1 92.56 103 THR A C 1
ATOM 831 O O . THR A 1 103 ? -15.734 -7.992 -4.762 1 92.56 103 THR A O 1
ATOM 834 N N . LEU A 1 104 ? -15.398 -6.348 -6.148 1 94.06 104 LEU A N 1
ATOM 835 C CA . LEU A 1 104 ? -16.375 -6.848 -7.105 1 94.06 104 LEU A CA 1
ATOM 836 C C . LEU A 1 104 ? -15.914 -8.164 -7.715 1 94.06 104 LEU A C 1
ATOM 838 O O . LEU A 1 104 ? -16.719 -9.094 -7.871 1 94.06 104 LEU A O 1
ATOM 842 N N . HIS A 1 105 ? -14.648 -8.188 -8.062 1 94.94 105 HIS A N 1
ATOM 843 C CA . HIS A 1 105 ? -14.062 -9.391 -8.641 1 94.94 105 HIS A CA 1
ATOM 844 C C . HIS A 1 105 ? -14.211 -10.578 -7.695 1 94.94 105 HIS A C 1
ATOM 846 O O . HIS A 1 105 ? -14.602 -11.672 -8.125 1 94.94 105 HIS A O 1
ATOM 852 N N . LYS A 1 106 ? -13.93 -10.406 -6.457 1 92.12 106 LYS A N 1
ATOM 853 C CA . LYS A 1 106 ? -14.008 -11.477 -5.465 1 92.12 106 LYS A CA 1
ATOM 854 C C . LYS A 1 106 ? -15.445 -11.938 -5.266 1 92.12 106 LYS A C 1
ATOM 856 O O . LYS A 1 106 ? -15.695 -13.133 -5.066 1 92.12 106 LYS A O 1
ATOM 861 N N . GLN A 1 107 ? -16.328 -10.984 -5.266 1 91.81 107 GLN A N 1
ATOM 862 C CA . GLN A 1 107 ? -17.75 -11.32 -5.137 1 91.81 107 GLN A CA 1
ATOM 863 C C . GLN A 1 107 ? -18.203 -12.188 -6.305 1 91.81 107 GLN A C 1
ATOM 865 O O . GLN A 1 107 ? -18.953 -13.156 -6.113 1 91.81 107 GLN A O 1
ATOM 870 N N . GLN A 1 108 ? -17.781 -11.82 -7.461 1 92.25 108 GLN A N 1
ATOM 871 C CA . GLN A 1 108 ? -18.156 -12.57 -8.656 1 92.25 108 GLN A CA 1
ATOM 872 C C . GLN A 1 108 ? -17.547 -13.969 -8.641 1 92.25 108 GLN A C 1
ATOM 874 O O . GLN A 1 108 ? -18.203 -14.938 -9.039 1 92.25 108 GLN A O 1
ATOM 879 N N . LYS A 1 109 ? -16.328 -14.055 -8.258 1 89.81 109 LYS A N 1
ATOM 880 C CA . LYS A 1 109 ? -15.656 -15.344 -8.203 1 89.81 109 LYS A CA 1
ATOM 881 C C . LYS A 1 109 ? -16.312 -16.266 -7.191 1 89.81 109 LYS A C 1
ATOM 883 O O . LYS A 1 109 ? -16.484 -17.469 -7.449 1 89.81 109 LYS A O 1
ATOM 888 N N . SER A 1 110 ? -16.641 -15.695 -6.078 1 87.5 110 SER A N 1
ATOM 889 C CA . SER A 1 110 ? -17.328 -16.484 -5.051 1 87.5 110 SER A CA 1
ATOM 890 C C . SER A 1 110 ? -18.688 -16.969 -5.539 1 87.5 110 SER A C 1
ATOM 892 O O . SER A 1 110 ? -19.078 -18.109 -5.273 1 87.5 110 SER A O 1
ATOM 894 N N . ASN A 1 111 ? -19.406 -16.156 -6.289 1 87.69 111 ASN A N 1
ATOM 895 C CA . ASN A 1 111 ? -20.703 -16.516 -6.84 1 87.69 111 ASN A CA 1
ATOM 896 C C . ASN A 1 111 ? -20.578 -17.625 -7.891 1 87.69 111 ASN A C 1
ATOM 898 O O . ASN A 1 111 ? -21.406 -18.531 -7.949 1 87.69 111 ASN A O 1
ATOM 902 N N . ASN A 1 112 ? -19.578 -17.438 -8.695 1 87.56 112 ASN A N 1
ATOM 903 C CA . ASN A 1 112 ? -19.359 -18.438 -9.742 1 87.56 112 ASN A CA 1
ATOM 904 C C . ASN A 1 112 ? -18.984 -19.797 -9.164 1 87.56 112 ASN A C 1
ATOM 906 O O . ASN A 1 112 ? -19.406 -20.828 -9.688 1 87.56 112 ASN A O 1
ATOM 910 N N . GLU A 1 113 ? -18.266 -19.812 -8.148 1 82.25 113 GLU A N 1
ATOM 911 C CA . GLU A 1 113 ? -17.891 -21.062 -7.488 1 82.25 113 GLU A CA 1
ATOM 912 C C . GLU A 1 113 ? -19.078 -21.703 -6.785 1 82.25 113 GLU A C 1
ATOM 914 O O . GLU A 1 113 ? -19.188 -22.922 -6.746 1 82.25 113 GLU A O 1
ATOM 919 N N . ALA A 1 114 ? -19.938 -20.953 -6.32 1 82.5 114 ALA A N 1
ATOM 920 C CA . ALA A 1 114 ? -21.156 -21.438 -5.668 1 82.5 114 ALA A CA 1
ATOM 921 C C . ALA A 1 114 ? -22.109 -22.062 -6.684 1 82.5 114 ALA A C 1
ATOM 923 O O . ALA A 1 114 ? -22.734 -23.078 -6.41 1 82.5 114 ALA A O 1
ATOM 924 N N . LEU A 1 115 ? -22.156 -21.453 -7.715 1 79.31 115 LEU A N 1
ATOM 925 C CA . LEU A 1 115 ? -23.031 -21.953 -8.773 1 79.31 115 LEU A CA 1
ATOM 926 C C . LEU A 1 115 ? -22.531 -23.266 -9.328 1 79.31 115 LEU A C 1
ATOM 928 O O . LEU A 1 115 ? -23.328 -24.172 -9.633 1 79.31 115 LEU A O 1
ATOM 932 N N . LYS A 1 116 ? -21.25 -23.422 -9.469 1 80.88 116 LYS A N 1
ATOM 933 C CA . LYS A 1 116 ? -20.672 -24.672 -9.984 1 80.88 116 LYS A CA 1
ATOM 934 C C . LYS A 1 116 ? -20.906 -25.828 -9.023 1 80.88 116 LYS A C 1
ATOM 936 O O . LYS A 1 116 ? -21.047 -26.969 -9.445 1 80.88 116 LYS A O 1
ATOM 941 N N . THR A 1 117 ? -20.812 -25.609 -7.789 1 76.75 117 THR A N 1
ATOM 942 C CA . THR A 1 117 ? -21.016 -26.641 -6.793 1 76.75 117 THR A CA 1
ATOM 943 C C . THR A 1 117 ? -22.469 -27.109 -6.785 1 76.75 117 THR A C 1
ATOM 945 O O . THR A 1 117 ? -22.75 -28.297 -6.613 1 76.75 117 THR A O 1
ATOM 948 N N . VAL A 1 118 ? -23.469 -26.281 -7.051 1 80.69 118 VAL A N 1
ATOM 949 C CA . VAL A 1 118 ? -24.875 -26.641 -7.098 1 80.69 118 VAL A CA 1
ATOM 950 C C . VAL A 1 118 ? -25.156 -27.484 -8.336 1 80.69 118 VAL A C 1
ATOM 952 O O . VAL A 1 118 ? -25.938 -28.438 -8.289 1 80.69 118 VAL A O 1
ATOM 955 N N . SER A 1 119 ? -24.531 -27.047 -9.375 1 74.62 119 SER A N 1
ATOM 956 C CA . SER A 1 119 ? -24.781 -27.75 -10.617 1 74.62 119 SER A CA 1
ATOM 957 C C . SER A 1 119 ? -24.141 -29.141 -10.602 1 74.62 119 SER A C 1
ATOM 959 O O . SER A 1 119 ? -24.641 -30.062 -11.258 1 74.62 119 SER A O 1
ATOM 961 N N . SER A 1 120 ? -22.969 -29.203 -9.961 1 71.5 120 SER A N 1
ATOM 962 C CA . SER A 1 120 ? -22.312 -30.5 -9.914 1 71.5 120 SER A CA 1
ATOM 963 C C . SER A 1 120 ? -23.062 -31.484 -9.023 1 71.5 120 SER A C 1
ATOM 965 O O . SER A 1 120 ? -22.781 -32.688 -9.023 1 71.5 120 SER A O 1
ATOM 967 N N . ASN A 1 121 ? -23.734 -31.016 -8.125 1 66.38 121 ASN A N 1
ATOM 968 C CA . ASN A 1 121 ? -24.516 -31.906 -7.285 1 66.38 121 ASN A CA 1
ATOM 969 C C . ASN A 1 121 ? -25.828 -32.312 -7.965 1 66.38 121 ASN A C 1
ATOM 971 O O . ASN A 1 121 ? -26.625 -33.062 -7.395 1 66.38 121 ASN A O 1
ATOM 975 N N . GLU A 1 122 ? -26.141 -31.75 -9.141 1 53.34 122 GLU A N 1
ATOM 976 C CA . GLU A 1 122 ? -27.281 -32.281 -9.883 1 53.34 122 GLU A CA 1
ATOM 977 C C . GLU A 1 122 ? -26.812 -33.219 -10.992 1 53.34 122 GLU A C 1
ATOM 979 O O . GLU A 1 122 ? -25.781 -33 -11.633 1 53.34 122 GLU A O 1
ATOM 984 N N . MET B 1 1 ? -10.961 15.781 -5.949 1 63.12 1 MET B N 1
ATOM 985 C CA . MET B 1 1 ? -10.805 14.344 -5.738 1 63.12 1 MET B CA 1
ATOM 986 C C . MET B 1 1 ? -12.164 13.664 -5.605 1 63.12 1 MET B C 1
ATOM 988 O O . MET B 1 1 ? -13.039 14.141 -4.875 1 63.12 1 MET B O 1
ATOM 992 N N . THR B 1 2 ? -12.367 12.82 -6.52 1 78.38 2 THR B N 1
ATOM 993 C CA . THR B 1 2 ? -13.703 12.258 -6.703 1 78.38 2 THR B CA 1
ATOM 994 C C . THR B 1 2 ? -13.961 11.141 -5.703 1 78.38 2 THR B C 1
ATOM 996 O O . THR B 1 2 ? -15.07 10.602 -5.641 1 78.38 2 THR B O 1
ATOM 999 N N . ILE B 1 3 ? -12.977 10.953 -4.793 1 84 3 ILE B N 1
ATOM 1000 C CA . ILE B 1 3 ? -13.164 9.828 -3.883 1 84 3 ILE B CA 1
ATOM 1001 C C . ILE B 1 3 ? -13.812 10.312 -2.59 1 84 3 ILE B C 1
ATOM 1003 O O . ILE B 1 3 ? -13.352 11.281 -1.976 1 84 3 ILE B O 1
ATOM 1007 N N . GLU B 1 4 ? -14.93 9.68 -2.283 1 90.75 4 GLU B N 1
ATOM 1008 C CA . GLU B 1 4 ? -15.492 9.898 -0.953 1 90.75 4 GLU B CA 1
ATOM 1009 C C . GLU B 1 4 ? -14.695 9.148 0.112 1 90.75 4 GLU B C 1
ATOM 1011 O O . GLU B 1 4 ? -14.664 7.918 0.115 1 90.75 4 GLU B O 1
ATOM 1016 N N . PRO B 1 5 ? -14.117 9.891 1.065 1 91 5 PRO B N 1
ATOM 1017 C CA . PRO B 1 5 ? -13.242 9.242 2.043 1 91 5 PRO B CA 1
ATOM 1018 C C . PRO B 1 5 ? -13.938 8.117 2.805 1 91 5 PRO B C 1
ATOM 1020 O O . PRO B 1 5 ? -13.305 7.105 3.131 1 91 5 PRO B O 1
ATOM 1023 N N . ASP B 1 6 ? -15.18 8.227 3.01 1 87.5 6 ASP B N 1
ATOM 1024 C CA . ASP B 1 6 ? -15.938 7.234 3.762 1 87.5 6 ASP B CA 1
ATOM 1025 C C . ASP B 1 6 ? -16.062 5.93 2.977 1 87.5 6 ASP B C 1
ATOM 1027 O O . ASP B 1 6 ? -16.391 4.887 3.543 1 87.5 6 ASP B O 1
ATOM 1031 N N . LEU B 1 7 ? -15.789 5.949 1.769 1 88 7 LEU B N 1
ATOM 1032 C CA . LEU B 1 7 ? -15.883 4.781 0.898 1 88 7 LEU B CA 1
ATOM 1033 C C . LEU B 1 7 ? -14.5 4.332 0.44 1 88 7 LEU B C 1
ATOM 1035 O O . LEU B 1 7 ? -14.367 3.676 -0.595 1 88 7 LEU B O 1
ATOM 1039 N N . CYS B 1 8 ? -13.586 4.738 1.233 1 90.56 8 CYS B N 1
ATOM 1040 C CA . CYS B 1 8 ? -12.195 4.457 0.883 1 90.56 8 CYS B CA 1
ATOM 1041 C C . CYS B 1 8 ? -11.969 2.963 0.69 1 90.56 8 CYS B C 1
ATOM 1043 O O . CYS B 1 8 ? -12.25 2.168 1.591 1 90.56 8 CYS B O 1
ATOM 1045 N N . LYS B 1 9 ? -11.406 2.584 -0.506 1 92.94 9 LYS B N 1
ATOM 1046 C CA . LYS B 1 9 ? -11.07 1.195 -0.803 1 92.94 9 LYS B CA 1
ATOM 1047 C C . LYS B 1 9 ? -9.57 1.019 -0.981 1 92.94 9 LYS B C 1
ATOM 1049 O O . LYS B 1 9 ? -9.109 -0.034 -1.43 1 92.94 9 LYS B O 1
ATOM 1054 N N . VAL B 1 10 ? -8.812 2.01 -0.568 1 93.62 10 VAL B N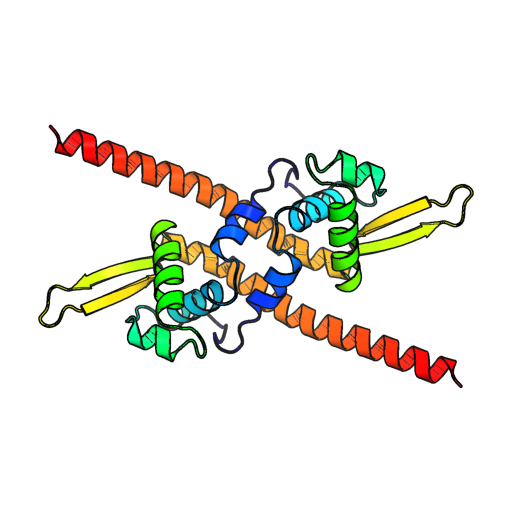 1
ATOM 1055 C CA . VAL B 1 10 ? -7.359 1.935 -0.646 1 93.62 10 VAL B CA 1
ATOM 1056 C C . VAL B 1 10 ? -6.855 0.776 0.212 1 93.62 10 VAL B C 1
ATOM 1058 O O . VAL B 1 10 ? -5.953 0.042 -0.194 1 93.62 10 VAL B O 1
ATOM 1061 N N . GLU B 1 11 ? -7.457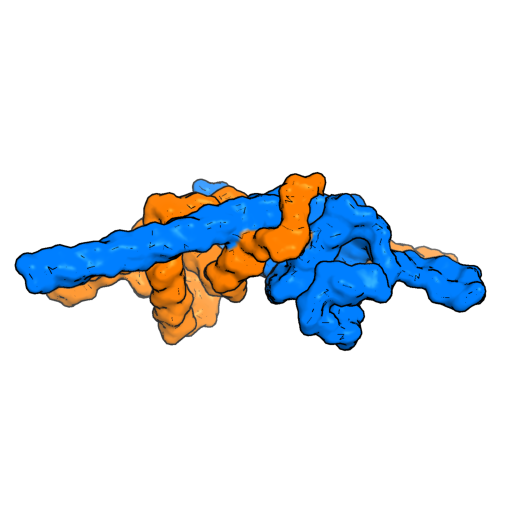 0.612 1.331 1 90.5 11 GLU B N 1
ATOM 1062 C CA . GLU B 1 11 ? -7.047 -0.43 2.268 1 90.5 11 GLU B CA 1
ATOM 1063 C C . GLU B 1 11 ? -7.168 -1.815 1.641 1 90.5 11 GLU B C 1
ATOM 1065 O O . GLU B 1 11 ? -6.367 -2.707 1.934 1 90.5 11 GLU B O 1
ATOM 1070 N N . ASP B 1 12 ? -8.156 -2.041 0.832 1 90.56 12 ASP B N 1
ATOM 1071 C CA . ASP B 1 12 ? -8.328 -3.324 0.156 1 90.56 12 ASP B CA 1
ATOM 1072 C C . ASP B 1 12 ? -7.129 -3.643 -0.733 1 90.56 12 ASP B C 1
ATOM 1074 O O . ASP B 1 12 ? -6.672 -4.785 -0.779 1 90.56 12 ASP B O 1
ATOM 1078 N N . ALA B 1 13 ? -6.68 -2.625 -1.4 1 91.69 13 ALA B N 1
ATOM 1079 C CA . ALA B 1 13 ? -5.484 -2.793 -2.227 1 91.69 13 ALA B CA 1
ATOM 1080 C C . ALA B 1 13 ? -4.242 -2.992 -1.363 1 91.69 13 ALA B C 1
ATOM 1082 O O . ALA B 1 13 ? -3.432 -3.883 -1.627 1 91.69 13 ALA B O 1
ATOM 1083 N N . LEU B 1 14 ? -4.176 -2.199 -0.324 1 92.12 14 LEU B N 1
ATOM 1084 C CA . LEU B 1 14 ? -3.037 -2.295 0.584 1 92.12 14 LEU B CA 1
ATOM 1085 C C . LEU B 1 14 ? -2.979 -3.672 1.24 1 92.12 14 LEU B C 1
ATOM 1087 O O . LEU B 1 14 ? -1.896 -4.234 1.415 1 92.12 14 LEU B O 1
ATOM 1091 N N . GLY B 1 15 ? -4.117 -4.191 1.568 1 89.44 15 GLY B N 1
ATOM 1092 C CA . GLY B 1 15 ? -4.184 -5.488 2.223 1 89.44 15 GLY B CA 1
ATOM 1093 C C . GLY B 1 15 ? -3.584 -6.609 1.393 1 89.44 15 GLY B C 1
ATOM 1094 O O . GLY B 1 15 ? -3 -7.547 1.938 1 89.44 15 GLY B O 1
ATOM 1095 N N . ILE B 1 16 ? -3.627 -6.457 0.151 1 89.94 16 ILE B N 1
ATOM 1096 C CA . ILE B 1 16 ? -3.107 -7.461 -0.768 1 89.94 16 ILE B CA 1
ATOM 1097 C C . ILE B 1 16 ? -1.608 -7.25 -0.97 1 89.94 16 ILE B C 1
ATOM 1099 O O . ILE B 1 16 ? -0.854 -8.219 -1.123 1 89.94 16 ILE B O 1
ATOM 1103 N N . LEU B 1 17 ? -1.212 -6.012 -0.933 1 92.25 17 LEU B N 1
ATOM 1104 C CA . LEU B 1 17 ? 0.139 -5.68 -1.369 1 92.25 17 LEU B CA 1
ATOM 1105 C C . LEU B 1 17 ? 1.064 -5.488 -0.173 1 92.25 17 LEU B C 1
ATOM 1107 O O . LEU B 1 17 ? 2.289 -5.461 -0.326 1 92.25 17 LEU B O 1
ATOM 1111 N N . VAL B 1 18 ? 0.444 -5.363 0.949 1 87.5 18 VAL B N 1
ATOM 1112 C CA . VAL B 1 18 ? 1.223 -4.977 2.121 1 87.5 18 VAL B CA 1
ATOM 1113 C C . VAL B 1 18 ? 2.248 -6.062 2.441 1 87.5 18 VAL B C 1
ATOM 1115 O O . VAL B 1 18 ? 1.973 -7.254 2.277 1 87.5 18 VAL B O 1
ATOM 1118 N N . GLY B 1 19 ? 3.398 -5.52 2.986 1 83.62 19 GLY B N 1
ATOM 1119 C CA . GLY B 1 19 ? 4.508 -6.398 3.322 1 83.62 19 GLY B CA 1
ATOM 1120 C C . GLY B 1 19 ? 5.672 -6.289 2.352 1 83.62 19 GLY B C 1
ATOM 1121 O O . GLY B 1 19 ? 5.527 -5.73 1.263 1 83.62 19 GLY B O 1
ATOM 1122 N N . LYS B 1 20 ? 6.754 -6.848 2.729 1 87.12 20 LYS B N 1
ATOM 1123 C CA . LYS B 1 20 ? 7.996 -6.719 1.974 1 87.12 20 LYS B CA 1
ATOM 1124 C C . LYS B 1 20 ? 8.023 -7.684 0.79 1 87.12 20 LYS B C 1
ATOM 1126 O O . LYS B 1 20 ? 8.586 -7.367 -0.261 1 87.12 20 LYS B O 1
ATOM 1131 N N . TRP B 1 21 ? 7.273 -8.742 0.889 1 94.5 21 TRP B N 1
ATOM 1132 C CA . TRP B 1 21 ? 7.551 -9.891 0.031 1 94.5 21 TRP B CA 1
ATOM 1133 C C . TRP B 1 21 ? 6.645 -9.883 -1.196 1 94.5 21 TRP B C 1
ATOM 1135 O O . TRP B 1 21 ? 7.109 -10.078 -2.32 1 94.5 21 TRP B O 1
ATOM 1145 N N . LYS B 1 22 ? 5.387 -9.508 -1.042 1 96 22 LYS B N 1
ATOM 1146 C CA . LYS B 1 22 ? 4.41 -9.648 -2.119 1 96 22 LYS B CA 1
ATOM 1147 C C . LYS B 1 22 ? 4.773 -8.773 -3.311 1 96 22 LYS B C 1
ATOM 1149 O O . LYS B 1 22 ? 4.777 -9.234 -4.453 1 96 22 LYS B O 1
ATOM 1154 N N . PRO B 1 23 ? 5.125 -7.504 -3.08 1 95.94 23 PRO B N 1
ATOM 1155 C CA . PRO B 1 23 ? 5.492 -6.684 -4.238 1 95.94 23 PRO B CA 1
ATOM 1156 C C . PRO B 1 23 ? 6.695 -7.238 -4.996 1 95.94 23 PRO B C 1
ATOM 1158 O O . PRO B 1 23 ? 6.711 -7.227 -6.23 1 95.94 23 PRO B O 1
ATOM 1161 N N . ILE B 1 24 ? 7.668 -7.758 -4.305 1 95.69 24 ILE B N 1
ATOM 1162 C CA . ILE B 1 24 ? 8.867 -8.289 -4.938 1 95.69 24 ILE B CA 1
ATOM 1163 C C . ILE B 1 24 ? 8.523 -9.531 -5.75 1 95.69 24 ILE B C 1
ATOM 1165 O O . ILE B 1 24 ? 8.93 -9.664 -6.906 1 95.69 24 ILE B O 1
ATOM 1169 N N . ILE B 1 25 ? 7.746 -10.398 -5.145 1 97.44 25 ILE B N 1
ATOM 1170 C CA . ILE B 1 25 ? 7.309 -11.609 -5.824 1 97.44 25 ILE B CA 1
ATOM 1171 C C . ILE B 1 25 ? 6.559 -11.242 -7.105 1 97.44 25 ILE B C 1
ATOM 1173 O O . ILE B 1 25 ? 6.844 -11.789 -8.172 1 97.44 25 ILE B O 1
ATOM 1177 N N . LEU B 1 26 ? 5.668 -10.32 -7.016 1 97.38 26 LEU B N 1
ATOM 1178 C CA . LEU B 1 26 ? 4.844 -9.922 -8.148 1 97.38 26 LEU B CA 1
ATOM 1179 C C . LEU B 1 26 ? 5.695 -9.297 -9.25 1 97.38 26 LEU B C 1
ATOM 1181 O O . LEU B 1 26 ? 5.469 -9.555 -10.438 1 97.38 26 LEU B O 1
ATOM 1185 N N . LEU B 1 27 ? 6.672 -8.5 -8.867 1 96.31 27 LEU B N 1
ATOM 1186 C CA . LEU B 1 27 ? 7.539 -7.879 -9.867 1 96.31 27 LEU B CA 1
ATOM 1187 C C . LEU B 1 27 ? 8.344 -8.93 -10.625 1 96.31 27 LEU B C 1
ATOM 1189 O O . LEU B 1 27 ? 8.547 -8.805 -11.828 1 96.31 27 LEU B O 1
ATOM 1193 N N . HIS B 1 28 ? 8.781 -9.961 -9.93 1 97.19 28 HIS B N 1
ATOM 1194 C CA . HIS B 1 28 ? 9.492 -11.039 -10.594 1 97.19 28 HIS B CA 1
ATOM 1195 C C . HIS B 1 28 ? 8.586 -11.789 -11.562 1 97.19 28 HIS B C 1
ATOM 1197 O O . HIS B 1 28 ? 9 -12.133 -12.672 1 97.19 28 HIS B O 1
ATOM 1203 N N . LEU B 1 29 ? 7.387 -12.039 -11.156 1 97.75 29 LEU B N 1
ATOM 1204 C CA . LEU B 1 29 ? 6.445 -12.742 -12.023 1 97.75 29 LEU B CA 1
ATOM 1205 C C . LEU B 1 29 ? 6.07 -11.883 -13.227 1 97.75 29 LEU B C 1
ATOM 1207 O O . LEU B 1 29 ? 5.891 -12.398 -14.328 1 97.75 29 LEU B O 1
ATOM 1211 N N . LEU B 1 30 ? 5.926 -10.617 -12.977 1 96.69 30 LEU B N 1
ATOM 1212 C CA . LEU B 1 30 ? 5.594 -9.688 -14.055 1 96.69 30 LEU B CA 1
ATOM 1213 C C . LEU B 1 30 ? 6.746 -9.578 -15.047 1 96.69 30 LEU B C 1
ATOM 1215 O O . LEU B 1 30 ? 6.523 -9.508 -16.266 1 96.69 30 LEU B O 1
ATOM 1219 N N . LYS B 1 31 ? 7.918 -9.594 -14.586 1 95.38 31 LYS B N 1
ATOM 1220 C CA . LYS B 1 31 ? 9.109 -9.391 -15.414 1 95.38 31 LYS B CA 1
ATOM 1221 C C . LYS B 1 31 ? 9.508 -10.68 -16.125 1 95.38 31 LYS B C 1
ATOM 1223 O O . LYS B 1 31 ? 9.781 -10.672 -17.328 1 95.38 31 LYS B O 1
ATOM 1228 N N . ASP B 1 32 ? 9.477 -11.852 -15.383 1 95.69 32 ASP B N 1
ATOM 1229 C CA . ASP B 1 32 ? 10.094 -13.078 -15.875 1 95.69 32 ASP B CA 1
ATOM 1230 C C . ASP B 1 32 ? 9.031 -14.094 -16.297 1 95.69 32 ASP B C 1
ATOM 1232 O O . ASP B 1 32 ? 9.352 -15.109 -16.922 1 95.69 32 ASP B O 1
ATOM 1236 N N . GLY B 1 33 ? 7.816 -13.781 -15.93 1 96.75 33 GLY B N 1
ATOM 1237 C CA . GLY B 1 33 ? 6.762 -14.727 -16.25 1 96.75 33 GLY B CA 1
ATOM 1238 C C . GLY B 1 33 ? 6.664 -15.875 -15.273 1 96.75 33 GLY B C 1
ATOM 1239 O O . GLY B 1 33 ? 6.906 -15.695 -14.078 1 96.75 33 GLY B O 1
ATOM 1240 N N . THR B 1 34 ? 6.25 -17 -15.758 1 98.31 34 THR B N 1
ATOM 1241 C CA . THR B 1 34 ? 5.984 -18.188 -14.961 1 98.31 34 THR B CA 1
ATOM 1242 C C . THR B 1 34 ? 7.25 -18.656 -14.242 1 98.31 34 THR B C 1
ATOM 1244 O O . THR B 1 34 ? 8.328 -18.703 -14.836 1 98.31 34 THR B O 1
ATOM 1247 N N . LYS B 1 35 ? 7.105 -19.047 -12.977 1 98.38 35 LYS B N 1
ATOM 1248 C CA . LYS B 1 35 ? 8.258 -19.484 -12.188 1 98.38 35 LYS B CA 1
ATOM 1249 C C . LYS B 1 35 ? 7.883 -20.641 -11.273 1 98.38 35 LYS B C 1
ATOM 1251 O O . LYS B 1 35 ? 6.73 -20.766 -10.852 1 98.38 35 LYS B O 1
ATOM 1256 N N . ARG B 1 36 ? 8.914 -21.406 -11.023 1 97.94 36 ARG B N 1
ATOM 1257 C CA . ARG B 1 36 ? 8.781 -22.438 -9.992 1 97.94 36 ARG B CA 1
ATOM 1258 C C . ARG B 1 36 ? 9.094 -21.875 -8.609 1 97.94 36 ARG B C 1
ATOM 1260 O O . ARG B 1 36 ? 9.68 -20.797 -8.492 1 97.94 36 ARG B O 1
ATOM 1267 N N . PHE B 1 37 ? 8.641 -22.688 -7.582 1 98.06 37 PHE B N 1
ATOM 1268 C CA . PHE B 1 37 ? 8.867 -22.281 -6.199 1 98.06 37 PHE B CA 1
ATOM 1269 C C . PHE B 1 37 ? 10.344 -22 -5.945 1 98.06 37 PHE B C 1
ATOM 1271 O O . PHE B 1 37 ? 10.695 -20.953 -5.387 1 98.06 37 PHE B O 1
ATOM 1278 N N . SER B 1 38 ? 11.125 -22.891 -6.395 1 97.25 38 SER B N 1
ATOM 1279 C CA . SER B 1 38 ? 12.562 -22.781 -6.152 1 97.25 38 SER B CA 1
ATOM 1280 C C . SER B 1 38 ? 13.148 -21.562 -6.844 1 97.25 38 SER B C 1
ATOM 1282 O O . SER B 1 38 ? 14.055 -20.906 -6.312 1 97.25 38 SER B O 1
ATOM 1284 N N . ASP B 1 39 ? 12.688 -21.25 -8.031 1 97.81 39 ASP B N 1
ATOM 1285 C CA . ASP B 1 39 ? 13.133 -20.062 -8.758 1 97.81 39 ASP B CA 1
ATOM 1286 C C . ASP B 1 39 ? 12.742 -18.781 -8.031 1 97.81 39 ASP B C 1
ATOM 1288 O O . ASP B 1 39 ? 13.531 -17.844 -7.945 1 97.81 39 ASP B O 1
ATOM 1292 N N . LEU B 1 40 ? 11.516 -18.734 -7.559 1 97.88 40 LEU B N 1
ATOM 1293 C CA . LEU B 1 40 ? 11.055 -17.578 -6.781 1 97.88 40 LEU B CA 1
ATOM 1294 C C . LEU B 1 40 ? 11.875 -17.422 -5.508 1 97.88 40 LEU B C 1
ATOM 1296 O O . LEU B 1 40 ? 12.289 -16.312 -5.16 1 97.88 40 LEU B O 1
ATOM 1300 N N . LYS B 1 41 ? 12.109 -18.516 -4.84 1 97.69 41 LYS B N 1
ATOM 1301 C CA . LYS B 1 41 ? 12.906 -18.484 -3.617 1 97.69 41 LYS B CA 1
ATOM 1302 C C . LYS B 1 41 ? 14.289 -17.906 -3.877 1 97.69 41 LYS B C 1
ATOM 1304 O O . LYS B 1 41 ? 14.797 -17.125 -3.076 1 97.69 41 LYS B O 1
ATOM 1309 N N . ARG B 1 42 ? 14.867 -18.266 -4.953 1 96.75 42 ARG B N 1
ATOM 1310 C CA . ARG B 1 42 ? 16.203 -17.797 -5.32 1 96.75 42 ARG B CA 1
ATOM 1311 C C . ARG B 1 42 ? 16.188 -16.312 -5.695 1 96.75 42 ARG B C 1
ATOM 1313 O O . ARG B 1 42 ? 17.141 -15.586 -5.418 1 96.75 42 ARG B O 1
ATOM 1320 N N . SER B 1 43 ? 15.109 -15.906 -6.32 1 95.69 43 SER B N 1
ATOM 1321 C CA . SER B 1 43 ? 15.016 -14.547 -6.855 1 95.69 43 SER B CA 1
ATOM 1322 C C . SER B 1 43 ? 14.68 -13.547 -5.758 1 95.69 43 SER B C 1
ATOM 1324 O O . SER B 1 43 ? 14.812 -12.336 -5.953 1 95.69 43 SER B O 1
ATOM 1326 N N . VAL B 1 44 ? 14.242 -13.961 -4.633 1 95.38 44 VAL B N 1
ATOM 1327 C CA . VAL B 1 44 ? 13.859 -13.109 -3.514 1 95.38 44 VAL B CA 1
ATOM 1328 C C . VAL B 1 44 ? 14.742 -13.414 -2.307 1 95.38 44 VAL B C 1
ATOM 1330 O O . VAL B 1 44 ? 14.305 -14.055 -1.354 1 95.38 44 VAL B O 1
ATOM 1333 N N . PRO B 1 45 ? 15.883 -12.859 -2.326 1 92.19 45 PRO B N 1
ATOM 1334 C CA . PRO B 1 45 ? 16.828 -13.172 -1.249 1 92.19 45 PRO B CA 1
ATOM 1335 C C . PRO B 1 45 ? 16.297 -12.766 0.127 1 92.19 45 PRO B C 1
ATOM 1337 O O . PRO B 1 45 ? 15.711 -11.695 0.273 1 92.19 45 PRO B O 1
ATOM 1340 N N . GLY B 1 46 ? 16.5 -13.711 1.132 1 94.56 46 GLY B N 1
ATOM 1341 C CA . GLY B 1 46 ? 16.141 -13.398 2.504 1 94.56 46 GLY B CA 1
ATOM 1342 C C . GLY B 1 46 ? 14.789 -13.961 2.908 1 94.56 46 GLY B C 1
ATOM 1343 O O . GLY B 1 46 ? 14.484 -14.055 4.098 1 94.56 46 GLY B O 1
ATOM 1344 N N . ILE B 1 47 ? 14.023 -14.297 1.953 1 96.44 47 ILE B N 1
ATOM 1345 C CA . ILE B 1 47 ? 12.711 -14.844 2.285 1 96.44 47 ILE B CA 1
ATOM 1346 C C . ILE B 1 47 ? 12.859 -16.297 2.721 1 96.44 47 ILE B C 1
ATOM 1348 O O . ILE B 1 47 ? 13.648 -17.047 2.145 1 96.44 47 ILE B O 1
ATOM 1352 N N . THR B 1 48 ? 12.172 -16.719 3.738 1 97.56 48 THR B N 1
ATOM 1353 C CA . THR B 1 48 ? 12.156 -18.109 4.148 1 97.56 48 THR B CA 1
ATOM 1354 C C . THR B 1 48 ? 11.164 -18.922 3.314 1 97.56 48 THR B C 1
ATOM 1356 O O . THR B 1 48 ? 10.273 -18.344 2.678 1 97.56 48 THR B O 1
ATOM 1359 N N . GLN B 1 49 ? 11.352 -20.219 3.295 1 97.62 49 GLN B N 1
ATOM 1360 C CA . GLN B 1 49 ? 10.43 -21.109 2.588 1 97.62 49 GLN B CA 1
ATOM 1361 C C . GLN B 1 49 ? 9 -20.938 3.1 1 97.62 49 GLN B C 1
ATOM 1363 O O . GLN B 1 49 ? 8.055 -20.859 2.309 1 97.62 49 GLN B O 1
ATOM 1368 N N . LYS B 1 50 ? 8.891 -20.922 4.312 1 98 50 LYS B N 1
ATOM 1369 C CA . LYS B 1 50 ? 7.582 -20.781 4.945 1 98 50 LYS B CA 1
ATOM 1370 C C . LYS B 1 50 ? 6.895 -19.5 4.52 1 98 50 LYS B C 1
ATOM 1372 O O . LYS B 1 50 ? 5.707 -19.5 4.184 1 98 50 LYS B O 1
ATOM 1377 N N . MET B 1 51 ? 7.641 -18.406 4.539 1 97.75 51 MET B N 1
ATOM 1378 C CA . MET B 1 51 ? 7.086 -17.109 4.184 1 97.75 51 MET B CA 1
ATOM 1379 C C . MET B 1 51 ? 6.711 -17.062 2.707 1 97.75 51 MET B C 1
ATOM 1381 O O . MET B 1 51 ? 5.66 -16.531 2.346 1 97.75 51 MET B O 1
ATOM 1385 N N . LEU B 1 52 ? 7.578 -17.594 1.896 1 98.19 52 LEU B N 1
ATOM 1386 C CA . LEU B 1 52 ? 7.25 -17.641 0.475 1 98.19 52 LEU B CA 1
ATOM 1387 C C . LEU B 1 52 ? 5.961 -18.406 0.236 1 98.19 52 LEU B C 1
ATOM 1389 O O . LEU B 1 52 ? 5.09 -17.969 -0.511 1 98.19 52 LEU B O 1
ATOM 1393 N N . THR B 1 53 ? 5.816 -19.578 0.849 1 98.19 53 THR B N 1
ATOM 1394 C CA . THR B 1 53 ? 4.602 -20.375 0.734 1 98.19 53 THR B CA 1
ATOM 1395 C C . THR B 1 53 ? 3.377 -19.578 1.153 1 98.19 53 THR B C 1
ATOM 1397 O O . THR B 1 53 ? 2.369 -19.547 0.445 1 98.19 53 THR B O 1
ATOM 1400 N N . LYS B 1 54 ? 3.486 -18.953 2.24 1 97.81 54 LYS B N 1
ATOM 1401 C CA . LYS B 1 54 ? 2.383 -18.156 2.77 1 97.81 54 LYS B CA 1
ATOM 1402 C C . LYS B 1 54 ? 1.995 -17.047 1.803 1 97.81 54 LYS B C 1
ATOM 1404 O O . LYS B 1 54 ? 0.81 -16.812 1.553 1 97.81 54 LYS B O 1
ATOM 1409 N N . GLN B 1 55 ? 2.998 -16.281 1.308 1 98 55 GLN B N 1
ATOM 1410 C CA . GLN B 1 55 ? 2.736 -15.18 0.395 1 98 55 GLN B CA 1
ATOM 1411 C C . GLN B 1 55 ? 2.09 -15.672 -0.896 1 98 55 GLN B C 1
ATOM 1413 O O . GLN B 1 55 ? 1.146 -15.055 -1.398 1 98 55 GLN B O 1
ATOM 1418 N N . LEU B 1 56 ? 2.576 -16.75 -1.408 1 98.31 56 LEU B N 1
ATOM 1419 C CA . LEU B 1 56 ? 2.043 -17.312 -2.645 1 98.31 56 LEU B CA 1
ATOM 1420 C C . LEU B 1 56 ? 0.604 -17.781 -2.451 1 98.31 56 LEU B C 1
ATOM 1422 O O . LEU B 1 56 ? -0.248 -17.562 -3.314 1 98.31 56 LEU B O 1
ATOM 1426 N N . ARG B 1 57 ? 0.352 -18.406 -1.349 1 98.06 57 ARG B N 1
ATOM 1427 C CA . ARG B 1 57 ? -1.002 -18.859 -1.04 1 98.06 57 ARG B CA 1
ATOM 1428 C C . ARG B 1 57 ? -1.965 -17.672 -0.96 1 98.06 57 ARG B C 1
ATOM 1430 O O . ARG B 1 57 ? -3.068 -17.734 -1.506 1 98.06 57 ARG B O 1
ATOM 1437 N N . GLU B 1 58 ? -1.592 -16.672 -0.308 1 97.38 58 GLU B N 1
ATOM 1438 C CA . GLU B 1 58 ? -2.439 -15.5 -0.167 1 97.38 58 GLU B CA 1
ATOM 1439 C C . GLU B 1 58 ? -2.703 -14.844 -1.521 1 97.38 58 GLU B C 1
ATOM 1441 O O . GLU B 1 58 ? -3.832 -14.445 -1.814 1 97.38 58 GLU B O 1
ATOM 1446 N N . LEU B 1 59 ? -1.687 -14.711 -2.318 1 98 59 LEU B N 1
ATOM 1447 C CA . LEU B 1 59 ? -1.839 -14.117 -3.645 1 98 59 LEU B CA 1
ATOM 1448 C C . LEU B 1 59 ? -2.748 -14.977 -4.52 1 98 59 LEU B C 1
ATOM 1450 O O . LEU B 1 59 ? -3.518 -14.453 -5.324 1 98 59 LEU B O 1
ATOM 1454 N N . GLU B 1 60 ? -2.586 -16.297 -4.355 1 98 60 GLU B N 1
ATOM 1455 C CA . GLU B 1 60 ? -3.455 -17.203 -5.086 1 98 60 GLU B CA 1
ATOM 1456 C C . GLU B 1 60 ? -4.91 -17.062 -4.641 1 98 60 GLU B C 1
ATOM 1458 O O . GLU B 1 60 ? -5.816 -17 -5.477 1 98 60 GLU B O 1
ATOM 1463 N N . GLU B 1 61 ? -5.148 -17.016 -3.348 1 95.81 61 GLU B N 1
ATOM 1464 C CA . GLU B 1 61 ? -6.488 -16.859 -2.783 1 95.81 61 GLU B CA 1
ATOM 1465 C C . GLU B 1 61 ? -7.152 -15.578 -3.262 1 95.81 61 GLU B C 1
ATOM 1467 O O . GLU B 1 61 ? -8.375 -15.531 -3.426 1 95.81 61 GLU B O 1
ATOM 1472 N N . GLU B 1 62 ? -6.375 -14.57 -3.557 1 96.19 62 GLU B N 1
ATOM 1473 C CA . GLU B 1 62 ? -6.898 -13.281 -4.008 1 96.19 62 GLU B CA 1
ATOM 1474 C C . GLU B 1 62 ? -7.008 -13.234 -5.527 1 96.19 62 GLU B C 1
ATOM 1476 O O . GLU B 1 62 ? -7.324 -12.188 -6.102 1 96.19 62 GLU B O 1
ATOM 1481 N N . ASP B 1 63 ? -6.645 -14.32 -6.141 1 97.12 63 ASP B N 1
ATOM 1482 C CA . ASP B 1 63 ? -6.766 -14.5 -7.586 1 97.12 63 ASP B CA 1
ATOM 1483 C C . ASP B 1 63 ? -5.77 -13.609 -8.336 1 97.12 63 ASP B C 1
ATOM 1485 O O . ASP B 1 63 ? -6.043 -13.172 -9.453 1 97.12 63 ASP B O 1
ATOM 1489 N N . ILE B 1 64 ? -4.727 -13.344 -7.723 1 97.88 64 ILE B N 1
ATOM 1490 C CA . ILE B 1 64 ? -3.695 -12.492 -8.312 1 97.88 64 ILE B CA 1
ATOM 1491 C C . ILE B 1 64 ? -2.703 -13.359 -9.094 1 97.88 64 ILE B C 1
ATOM 1493 O O . ILE B 1 64 ? -2.215 -12.961 -10.148 1 97.88 64 ILE B O 1
ATOM 1497 N N . ILE B 1 65 ? -2.393 -14.492 -8.531 1 98.56 65 ILE B N 1
ATOM 1498 C CA . ILE B 1 65 ? -1.534 -15.445 -9.234 1 98.56 65 ILE B CA 1
ATOM 1499 C C . ILE B 1 65 ? -2.244 -16.797 -9.359 1 98.56 65 ILE B C 1
ATOM 1501 O O . ILE B 1 65 ? -3.264 -17.031 -8.703 1 98.56 65 ILE B O 1
ATOM 1505 N N . GLU B 1 66 ? -1.704 -17.562 -10.234 1 98.38 66 GLU B N 1
ATOM 1506 C CA . GLU B 1 66 ? -2.205 -18.922 -10.438 1 98.38 66 GLU B CA 1
ATOM 1507 C C . GLU B 1 66 ? -1.122 -19.953 -10.148 1 98.38 66 GLU B C 1
ATOM 1509 O O . GLU B 1 66 ? 0.044 -19.766 -10.492 1 98.38 66 GLU B O 1
ATOM 1514 N N . ARG B 1 67 ? -1.537 -20.953 -9.453 1 98.19 67 ARG B N 1
ATOM 1515 C CA . ARG B 1 67 ? -0.713 -22.125 -9.18 1 98.19 67 ARG B CA 1
ATOM 1516 C C . ARG B 1 67 ? -1.136 -23.297 -10.047 1 98.19 67 ARG B C 1
ATOM 1518 O O . ARG B 1 67 ? -2.287 -23.734 -9.992 1 98.19 67 ARG B O 1
ATOM 1525 N N . VAL B 1 68 ? -0.258 -23.812 -10.875 1 98.12 68 VAL B N 1
ATOM 1526 C CA . VAL B 1 68 ? -0.562 -24.953 -11.75 1 98.12 68 VAL B CA 1
ATOM 1527 C C . VAL B 1 68 ? 0.32 -26.141 -11.391 1 98.12 68 VAL B C 1
ATOM 1529 O O . VAL B 1 68 ? 1.541 -26 -11.273 1 98.12 68 VAL B O 1
ATOM 1532 N N . VAL B 1 69 ? -0.297 -27.188 -11.234 1 97.06 69 VAL B N 1
ATOM 1533 C CA . VAL B 1 69 ? 0.41 -28.438 -10.922 1 97.06 69 VAL B CA 1
ATOM 1534 C C . VAL B 1 69 ? 0.439 -29.328 -12.156 1 97.06 69 VAL B C 1
ATOM 1536 O O . VAL B 1 69 ? -0.602 -29.609 -12.758 1 97.06 69 VAL B O 1
ATOM 1539 N N . TYR B 1 70 ? 1.581 -29.734 -12.594 1 96.25 70 TYR B N 1
ATOM 1540 C CA . TYR B 1 70 ? 1.764 -30.672 -13.688 1 96.25 70 TYR B CA 1
ATOM 1541 C C . TYR B 1 70 ? 2.002 -32.094 -13.164 1 96.25 70 TYR B C 1
ATOM 1543 O O . TYR B 1 70 ? 2.961 -32.312 -12.43 1 96.25 70 TYR B O 1
ATOM 1551 N N . PRO B 1 71 ? 1.123 -32.875 -13.484 1 93.5 71 PRO B N 1
ATOM 1552 C CA . PRO B 1 71 ? 1.201 -34.25 -12.992 1 93.5 71 PRO B CA 1
ATOM 1553 C C . PRO B 1 71 ? 2.348 -35.062 -13.617 1 93.5 71 PRO B C 1
ATOM 1555 O O . PRO B 1 71 ? 2.111 -36 -14.352 1 93.5 71 PRO B O 1
ATOM 1558 N N . GLN B 1 72 ? 3.479 -34.75 -13.586 1 94.38 72 GLN B N 1
ATOM 1559 C CA . GLN B 1 72 ? 4.672 -35.5 -14.008 1 94.38 72 GLN B CA 1
ATOM 1560 C C . GLN B 1 72 ? 5.422 -36.062 -12.805 1 94.38 72 GLN B C 1
ATOM 1562 O O . GLN B 1 72 ? 4.984 -35.875 -11.664 1 94.38 72 GLN B O 1
ATOM 1567 N N . VAL B 1 73 ? 6.348 -36.969 -13.086 1 93.25 73 VAL B N 1
ATOM 1568 C CA . VAL B 1 73 ? 7.145 -37.562 -12.016 1 93.25 73 VAL B CA 1
ATOM 1569 C C . VAL B 1 73 ? 8.57 -37.031 -12.078 1 93.25 73 VAL B C 1
ATOM 1571 O O . VAL B 1 73 ? 9.281 -37.25 -13.07 1 93.25 73 VAL B O 1
ATOM 1574 N N . PRO B 1 74 ? 8.961 -36.281 -11.055 1 93.69 74 PRO B N 1
ATOM 1575 C CA . PRO B 1 74 ? 8.211 -35.75 -9.898 1 93.69 74 PRO B CA 1
ATOM 1576 C C . PRO B 1 74 ? 7.27 -34.625 -10.266 1 93.69 74 PRO B C 1
ATOM 1578 O O . PRO B 1 74 ? 7.484 -33.938 -11.273 1 93.69 74 PRO B O 1
ATOM 1581 N N . PRO B 1 75 ? 6.262 -34.375 -9.469 1 95.12 75 PRO B N 1
ATOM 1582 C CA . PRO B 1 75 ? 5.312 -33.312 -9.781 1 95.12 75 PRO B CA 1
ATOM 1583 C C . PRO B 1 75 ? 5.984 -31.953 -9.898 1 95.12 75 PRO B C 1
ATOM 1585 O O . PRO B 1 75 ? 6.926 -31.656 -9.156 1 95.12 75 PRO B O 1
ATOM 1588 N N . LYS B 1 76 ? 5.527 -31.188 -10.891 1 95.19 76 LYS B N 1
ATOM 1589 C CA . LYS B 1 76 ? 6.016 -29.844 -11.117 1 95.19 76 LYS B CA 1
ATOM 1590 C C . LYS B 1 76 ? 4.938 -28.797 -10.805 1 95.19 76 LYS B C 1
ATOM 1592 O O . LYS B 1 76 ? 3.779 -28.969 -11.188 1 95.19 76 LYS B O 1
ATOM 1597 N N . VAL B 1 77 ? 5.328 -27.812 -10.023 1 97.44 77 VAL B N 1
ATOM 1598 C CA . VAL B 1 77 ? 4.41 -26.719 -9.703 1 97.44 77 VAL B CA 1
ATOM 1599 C C . VAL B 1 77 ? 4.965 -25.391 -10.234 1 97.44 77 VAL B C 1
ATOM 1601 O O . VAL B 1 77 ? 6.16 -25.125 -10.094 1 97.44 77 VAL B O 1
ATOM 1604 N N . GLU B 1 78 ? 4.043 -24.641 -10.844 1 98.5 78 GLU B N 1
ATOM 1605 C CA . GLU B 1 78 ? 4.449 -23.344 -11.375 1 98.5 78 GLU B CA 1
ATOM 1606 C C . GLU B 1 78 ? 3.488 -22.25 -10.938 1 98.5 78 GLU B C 1
ATOM 1608 O O . GLU B 1 78 ? 2.311 -22.5 -10.688 1 98.5 78 GLU B O 1
ATOM 1613 N N . TYR B 1 79 ? 4.02 -21.094 -10.836 1 98.75 79 TYR B N 1
ATOM 1614 C CA . TYR B 1 79 ? 3.26 -19.906 -10.484 1 98.75 79 TYR B CA 1
ATOM 1615 C C . TYR B 1 79 ? 3.35 -18.859 -11.586 1 98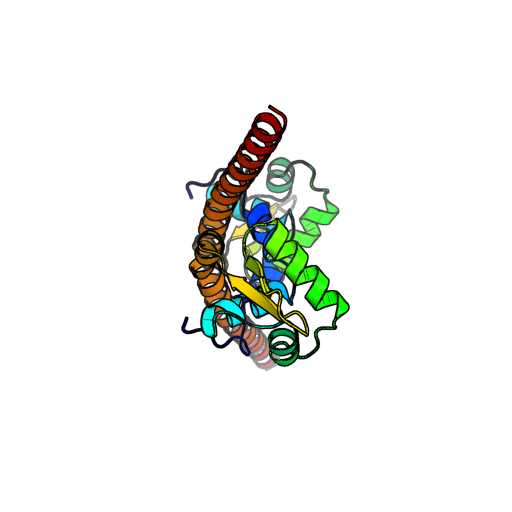.75 79 TYR B C 1
ATOM 1617 O O . TYR B 1 79 ? 4.414 -18.656 -12.172 1 98.75 79 TYR B O 1
ATOM 1625 N N . SER B 1 80 ? 2.271 -18.234 -11.898 1 98.75 80 SER B N 1
ATOM 1626 C CA . SER B 1 80 ? 2.225 -17.125 -12.844 1 98.75 80 SER B CA 1
ATOM 1627 C C . SER B 1 80 ? 1.177 -16.094 -12.445 1 98.75 80 SER B C 1
ATOM 1629 O O . SER B 1 80 ? 0.294 -16.375 -11.633 1 98.75 80 SER B O 1
ATOM 1631 N N . ILE B 1 81 ? 1.319 -14.93 -12.906 1 98.25 81 ILE B N 1
ATOM 1632 C CA . ILE B 1 81 ? 0.329 -13.891 -12.656 1 98.25 81 ILE B CA 1
ATOM 1633 C C . ILE B 1 81 ? -0.902 -14.125 -13.523 1 98.25 81 ILE B C 1
ATOM 1635 O O . ILE B 1 81 ? -0.78 -14.516 -14.688 1 98.25 81 ILE B O 1
ATOM 1639 N N . THR B 1 82 ? -2.035 -13.953 -12.938 1 98.12 82 THR B N 1
ATOM 1640 C CA . THR B 1 82 ? -3.279 -14.109 -13.688 1 98.12 82 THR B CA 1
ATOM 1641 C C . THR B 1 82 ? -3.553 -12.867 -14.531 1 98.12 82 THR B C 1
ATOM 1643 O O . THR B 1 82 ? -2.885 -11.844 -14.383 1 98.12 82 THR B O 1
ATOM 1646 N N . GLU B 1 83 ? -4.547 -13.039 -15.43 1 96.88 83 GLU B N 1
ATOM 1647 C CA . GLU B 1 83 ? -5 -11.867 -16.172 1 96.88 83 GLU B CA 1
ATOM 1648 C C . GLU B 1 83 ? -5.453 -10.758 -15.227 1 96.88 83 GLU B C 1
ATOM 1650 O O . GLU B 1 83 ? -5.121 -9.586 -15.422 1 96.88 83 GLU B O 1
ATOM 1655 N N . TYR B 1 84 ? -6.25 -11.125 -14.195 1 96.88 84 TYR B N 1
ATOM 1656 C CA . TYR B 1 84 ? -6.711 -10.172 -13.195 1 96.88 84 TYR B CA 1
ATOM 1657 C C . TYR B 1 84 ? -5.535 -9.562 -12.445 1 96.88 84 TYR B C 1
ATOM 1659 O O . TYR B 1 84 ? -5.5 -8.344 -12.219 1 96.88 84 TYR B O 1
ATOM 1667 N N . GLY B 1 85 ? -4.582 -10.406 -12.062 1 97.19 85 GLY B N 1
ATOM 1668 C CA . GLY B 1 85 ? -3.402 -9.953 -11.344 1 97.19 85 GLY B CA 1
ATOM 1669 C C . GLY B 1 85 ? -2.617 -8.891 -12.094 1 97.19 85 GLY B C 1
ATOM 1670 O O . GLY B 1 85 ? -1.964 -8.047 -11.484 1 97.19 85 GLY B O 1
ATOM 1671 N N . MET B 1 86 ? -2.699 -8.93 -13.43 1 96.81 86 MET B N 1
ATOM 1672 C CA . MET B 1 86 ? -2.004 -7.961 -14.273 1 96.81 86 MET B CA 1
ATOM 1673 C C . MET B 1 86 ? -2.521 -6.551 -14.016 1 96.81 86 MET B C 1
ATOM 1675 O O . MET B 1 86 ? -1.815 -5.57 -14.273 1 96.81 86 MET B O 1
ATOM 1679 N N . SER B 1 87 ? -3.682 -6.441 -13.516 1 96.25 87 SER B N 1
ATOM 1680 C CA . SER B 1 87 ? -4.289 -5.137 -13.273 1 96.25 87 SER B CA 1
ATOM 1681 C C . SER B 1 87 ? -3.564 -4.391 -12.156 1 96.25 87 SER B C 1
ATOM 1683 O O . SER B 1 87 ? -3.766 -3.189 -11.969 1 96.25 87 SER B O 1
ATOM 1685 N N . LEU B 1 88 ? -2.676 -5.047 -11.43 1 95.94 88 LEU B N 1
ATOM 1686 C CA . LEU B 1 88 ? -1.897 -4.43 -10.367 1 95.94 88 LEU B CA 1
ATOM 1687 C C . LEU B 1 88 ? -0.659 -3.738 -10.922 1 95.94 88 LEU B C 1
ATOM 1689 O O . LEU B 1 88 ? -0.017 -2.945 -10.227 1 95.94 88 LEU B O 1
ATOM 1693 N N . LYS B 1 89 ? -0.317 -4.074 -12.109 1 95.38 89 LYS B N 1
ATOM 1694 C CA . LYS B 1 89 ? 0.938 -3.607 -12.695 1 95.38 89 LYS B CA 1
ATOM 1695 C C . LYS B 1 89 ? 1.049 -2.088 -12.617 1 95.38 89 LYS B C 1
ATOM 1697 O O . LYS B 1 89 ? 2.045 -1.557 -12.125 1 95.38 89 LYS B O 1
ATOM 1702 N N . PRO B 1 90 ? 0.028 -1.338 -13.023 1 94.69 90 PRO B N 1
ATOM 1703 C CA . PRO B 1 90 ? 0.155 0.12 -12.969 1 94.69 90 PRO B CA 1
ATOM 1704 C C . PRO B 1 90 ? 0.328 0.639 -11.539 1 94.69 90 PRO B C 1
ATOM 1706 O O . PRO B 1 90 ? 1.026 1.632 -11.32 1 94.69 90 PRO B O 1
ATOM 1709 N N . ILE B 1 91 ? -0.28 0.041 -10.602 1 94.62 91 ILE B N 1
ATOM 1710 C CA . ILE B 1 91 ? -0.187 0.445 -9.203 1 94.62 91 ILE B CA 1
ATOM 1711 C C . ILE B 1 91 ? 1.227 0.188 -8.688 1 94.62 91 ILE B C 1
ATOM 1713 O O . ILE B 1 91 ? 1.824 1.052 -8.039 1 94.62 91 ILE B O 1
ATOM 1717 N N . LEU B 1 92 ? 1.766 -0.975 -8.961 1 95.19 92 LEU B N 1
ATOM 1718 C CA . LEU B 1 92 ? 3.121 -1.324 -8.555 1 95.19 92 LEU B CA 1
ATOM 1719 C C . LEU B 1 92 ? 4.137 -0.358 -9.148 1 95.19 92 LEU B C 1
ATOM 1721 O O . LEU B 1 92 ? 5.062 0.08 -8.469 1 95.19 92 LEU B O 1
ATOM 1725 N N . GLU B 1 93 ? 3.924 -0.039 -10.398 1 94.31 93 GLU B N 1
ATOM 1726 C CA . GLU B 1 93 ? 4.824 0.894 -11.07 1 94.31 93 GLU B CA 1
ATOM 1727 C C . GLU B 1 93 ? 4.746 2.283 -10.445 1 94.31 93 GLU B C 1
ATOM 1729 O O . GLU B 1 93 ? 5.777 2.916 -10.195 1 94.31 93 GLU B O 1
ATOM 1734 N N . ALA B 1 94 ? 3.541 2.748 -10.227 1 93.94 94 ALA B N 1
ATOM 1735 C CA . ALA B 1 94 ? 3.35 4.062 -9.617 1 93.94 94 ALA B CA 1
ATOM 1736 C C . ALA B 1 94 ? 3.965 4.117 -8.219 1 93.94 94 ALA B C 1
ATOM 1738 O O . ALA B 1 94 ? 4.613 5.102 -7.863 1 93.94 94 ALA B O 1
ATOM 1739 N N . MET B 1 95 ? 3.795 3.076 -7.488 1 94.81 95 MET B N 1
ATOM 1740 C CA . MET B 1 95 ? 4.34 3.025 -6.137 1 94.81 95 MET B CA 1
ATOM 1741 C C . MET B 1 95 ? 5.863 2.963 -6.16 1 94.81 95 MET B C 1
ATOM 1743 O O . MET B 1 95 ? 6.527 3.58 -5.328 1 94.81 95 MET B O 1
ATOM 1747 N N . HIS B 1 96 ? 6.387 2.209 -7.066 1 95 96 HIS B N 1
ATOM 1748 C CA . HIS B 1 96 ? 7.836 2.154 -7.211 1 95 96 HIS B CA 1
ATOM 1749 C C . HIS B 1 96 ? 8.406 3.529 -7.543 1 95 96 HIS B C 1
ATOM 1751 O O . HIS B 1 96 ? 9.391 3.959 -6.934 1 95 96 HIS B O 1
ATOM 1757 N N . GLU B 1 97 ? 7.805 4.133 -8.5 1 94.94 97 GLU B N 1
ATOM 1758 C CA . GLU B 1 97 ? 8.273 5.449 -8.922 1 94.94 97 GLU B CA 1
ATOM 1759 C C . GLU B 1 97 ? 8.188 6.457 -7.777 1 94.94 97 GLU B C 1
ATOM 1761 O O . GLU B 1 97 ? 9.125 7.215 -7.535 1 94.94 97 GLU B O 1
ATOM 1766 N N . TRP B 1 98 ? 7.098 6.512 -7.152 1 95.62 98 TRP B N 1
ATOM 1767 C CA . TRP B 1 98 ? 6.918 7.434 -6.035 1 95.62 98 TRP B CA 1
ATOM 1768 C C . TRP B 1 98 ? 7.898 7.125 -4.906 1 95.62 98 TRP B C 1
ATOM 1770 O O . TRP B 1 98 ? 8.469 8.031 -4.305 1 95.62 98 TRP B O 1
ATOM 1780 N N . GLY B 1 99 ? 8.016 5.816 -4.625 1 94.94 99 GLY B N 1
ATOM 1781 C CA . GLY B 1 99 ? 8.977 5.422 -3.611 1 94.94 99 GLY B CA 1
ATOM 1782 C C . GLY B 1 99 ? 10.391 5.879 -3.92 1 94.94 99 GLY B C 1
ATOM 1783 O O . GLY B 1 99 ? 11.117 6.305 -3.021 1 94.94 99 GLY B O 1
ATOM 1784 N N . THR B 1 100 ? 10.75 5.766 -5.121 1 94.69 100 THR B N 1
ATOM 1785 C CA . THR B 1 100 ? 12.062 6.23 -5.566 1 94.69 100 THR B CA 1
ATOM 1786 C C . THR B 1 100 ? 12.203 7.734 -5.348 1 94.69 100 THR B C 1
ATOM 1788 O O . THR B 1 100 ? 13.203 8.195 -4.793 1 94.69 100 THR B O 1
ATOM 1791 N N . GLN B 1 101 ? 11.188 8.469 -5.734 1 95.69 101 GLN B N 1
ATOM 1792 C CA . GLN B 1 101 ? 11.203 9.922 -5.586 1 95.69 101 GLN B CA 1
ATOM 1793 C C . GLN B 1 101 ? 11.195 10.32 -4.113 1 95.69 101 GLN B C 1
ATOM 1795 O O . GLN B 1 101 ? 11.812 11.32 -3.732 1 95.69 101 GLN B O 1
ATOM 1800 N N . HIS B 1 102 ? 10.477 9.547 -3.324 1 95.69 102 HIS B N 1
ATOM 1801 C CA . HIS B 1 102 ? 10.375 9.852 -1.902 1 95.69 102 HIS B CA 1
ATOM 1802 C C . HIS B 1 102 ? 11.734 9.719 -1.216 1 95.69 102 HIS B C 1
ATOM 1804 O O . HIS B 1 102 ? 12.078 10.523 -0.349 1 95.69 102 HIS B O 1
ATOM 1810 N N . THR B 1 103 ? 12.43 8.711 -1.6 1 92.25 103 THR B N 1
ATOM 1811 C CA . THR B 1 103 ? 13.766 8.508 -1.047 1 92.25 103 THR B CA 1
ATOM 1812 C C . THR B 1 103 ? 14.664 9.703 -1.348 1 92.25 103 THR B C 1
ATOM 1814 O O . THR B 1 103 ? 15.391 10.172 -0.47 1 92.25 103 THR B O 1
ATOM 1817 N N . LEU B 1 104 ? 14.562 10.148 -2.49 1 93.88 104 LEU B N 1
ATOM 1818 C CA . LEU B 1 104 ? 15.344 11.305 -2.908 1 93.88 104 LEU B CA 1
ATOM 1819 C C . LEU B 1 104 ? 14.906 12.562 -2.164 1 93.88 104 LEU B C 1
ATOM 1821 O O . LEU B 1 104 ? 15.734 13.359 -1.733 1 93.88 104 LEU B O 1
ATOM 1825 N N . HIS B 1 105 ? 13.602 12.695 -2.064 1 94.81 105 HIS B N 1
ATOM 1826 C CA . HIS B 1 105 ? 13.031 13.836 -1.359 1 94.81 105 HIS B CA 1
ATOM 1827 C C . HIS B 1 105 ? 13.516 13.891 0.086 1 94.81 105 HIS B C 1
ATOM 1829 O O . HIS B 1 105 ? 13.914 14.953 0.571 1 94.81 105 HIS B O 1
ATOM 1835 N N . LYS B 1 106 ? 13.508 12.789 0.756 1 91.88 106 LYS B N 1
ATOM 1836 C CA . LYS B 1 106 ? 13.914 12.727 2.156 1 91.88 106 LYS B CA 1
ATOM 1837 C C . LYS B 1 106 ? 15.406 13.031 2.307 1 91.88 106 LYS B C 1
ATOM 1839 O O . LYS B 1 106 ? 15.82 13.664 3.279 1 91.88 106 LYS B O 1
ATOM 1844 N N . GLN B 1 107 ? 16.156 12.516 1.366 1 91.5 107 GLN B N 1
ATOM 1845 C CA . GLN B 1 107 ? 17.594 12.789 1.383 1 91.5 107 GLN B CA 1
ATOM 1846 C C . GLN B 1 107 ? 17.875 14.281 1.232 1 91.5 107 GLN B C 1
ATOM 1848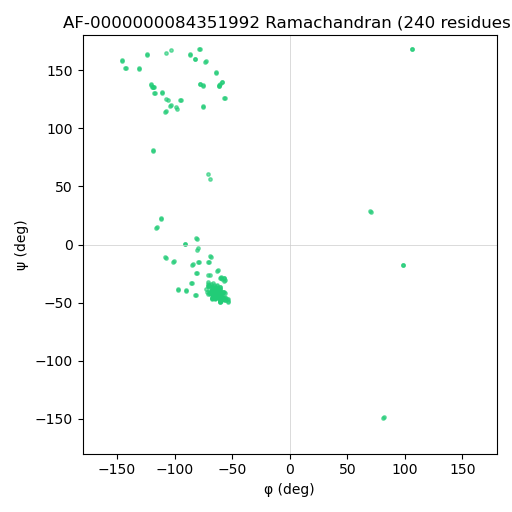 O O . GLN B 1 107 ? 18.734 14.836 1.917 1 91.5 107 GLN B O 1
ATOM 1853 N N . GLN B 1 108 ? 17.156 14.883 0.355 1 92.12 108 GLN B N 1
ATOM 1854 C CA . GLN B 1 108 ? 17.328 16.312 0.119 1 92.12 108 GLN B CA 1
ATOM 1855 C C . GLN B 1 108 ? 16.891 17.125 1.334 1 92.12 108 GLN B C 1
ATOM 1857 O O . GLN B 1 108 ? 17.531 18.125 1.686 1 92.12 108 GLN B O 1
ATOM 1862 N N . LYS B 1 109 ? 15.82 16.75 1.909 1 89.69 109 LYS B N 1
ATOM 1863 C CA . LYS B 1 109 ? 15.312 17.453 3.082 1 89.69 109 LYS B CA 1
ATOM 1864 C C . LYS B 1 109 ? 16.281 17.344 4.25 1 89.69 109 LYS B C 1
ATOM 1866 O O . LYS B 1 109 ? 16.516 18.312 4.973 1 89.69 109 LYS B O 1
ATOM 1871 N N . SER B 1 110 ? 16.812 16.156 4.41 1 87.31 110 SER B N 1
ATOM 1872 C CA . SER B 1 110 ? 17.797 15.938 5.469 1 87.31 110 SER B CA 1
ATOM 1873 C C . SER B 1 110 ? 19.047 16.766 5.238 1 87.31 110 SER B C 1
ATOM 1875 O O . SER B 1 110 ? 19.609 17.328 6.18 1 87.31 110 SER B O 1
ATOM 1877 N N . ASN B 1 111 ? 19.469 16.922 4.004 1 87.62 111 ASN B N 1
ATOM 1878 C CA . ASN B 1 111 ? 20.641 17.703 3.652 1 87.62 111 ASN B CA 1
ATOM 1879 C C . ASN B 1 111 ? 20.406 19.203 3.881 1 87.62 111 ASN B C 1
ATOM 1881 O O . ASN B 1 111 ? 21.297 19.906 4.344 1 87.62 111 ASN B O 1
ATOM 1885 N N . ASN B 1 112 ? 19.25 19.578 3.492 1 87.69 112 ASN B N 1
ATOM 1886 C CA . ASN B 1 112 ? 18.906 20.984 3.662 1 87.69 112 ASN B CA 1
ATOM 1887 C C . ASN B 1 112 ? 18.812 21.359 5.137 1 87.69 112 ASN B C 1
ATOM 1889 O O . ASN B 1 112 ? 19.203 22.469 5.52 1 87.69 112 ASN B O 1
ATOM 1893 N N . GLU B 1 113 ? 18.359 20.484 5.914 1 80.5 113 GLU B N 1
ATOM 1894 C CA . GLU B 1 113 ? 18.266 20.719 7.348 1 80.5 113 GLU B CA 1
ATOM 1895 C C . GLU B 1 113 ? 19.656 20.734 7.988 1 80.5 113 GLU B C 1
ATOM 1897 O O . GLU B 1 113 ? 19.906 21.469 8.945 1 80.5 113 GLU B O 1
ATOM 1902 N N . ALA B 1 114 ? 20.562 19.953 7.508 1 80.31 114 ALA B N 1
ATOM 1903 C CA . ALA B 1 114 ? 21.938 19.891 8 1 80.31 114 ALA B CA 1
ATOM 1904 C C . ALA B 1 114 ? 22.688 21.172 7.645 1 80.31 114 ALA B C 1
ATOM 1906 O O . ALA B 1 114 ? 23.484 21.672 8.438 1 80.31 114 ALA B O 1
ATOM 1907 N N . LEU B 1 115 ? 22.375 21.672 6.539 1 78.25 115 LEU B N 1
ATOM 1908 C CA . LEU B 1 115 ? 23.031 22.891 6.066 1 78.25 115 LEU B CA 1
ATOM 1909 C C . LEU B 1 115 ? 22.562 24.109 6.848 1 78.25 115 LEU B C 1
ATOM 1911 O O . LEU B 1 115 ? 23.344 25 7.16 1 78.25 115 LEU B O 1
ATOM 1915 N N . LYS B 1 116 ? 21.344 24.141 7.156 1 81.56 116 LYS 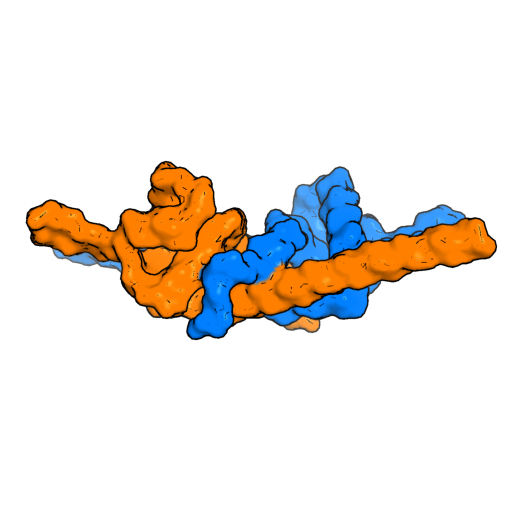B N 1
ATOM 1916 C CA . LYS B 1 116 ? 20.812 25.266 7.93 1 81.56 116 LYS B CA 1
ATOM 1917 C C . LYS B 1 116 ? 21.391 25.281 9.344 1 81.56 116 LYS B C 1
ATOM 1919 O O . LYS B 1 116 ? 21.562 26.344 9.938 1 81.56 116 LYS B O 1
ATOM 1924 N N . THR B 1 117 ? 21.578 24.188 9.953 1 77.56 117 THR B N 1
ATOM 1925 C CA . THR B 1 117 ? 22.109 24.109 11.305 1 77.56 117 THR B CA 1
ATOM 1926 C C . THR B 1 117 ? 23.578 24.547 11.328 1 77.56 117 THR B C 1
ATOM 1928 O O . THR B 1 117 ? 24.016 25.188 12.273 1 77.56 117 THR B O 1
ATOM 1931 N N . VAL B 1 118 ? 24.375 24.297 10.305 1 80.62 118 VAL B N 1
ATOM 1932 C CA . VAL B 1 118 ? 25.781 24.703 10.227 1 80.62 118 VAL B CA 1
ATOM 1933 C C . VAL B 1 118 ? 25.859 26.219 10.062 1 80.62 118 VAL B C 1
ATOM 1935 O O . VAL B 1 118 ? 26.75 26.875 10.633 1 80.62 118 VAL B O 1
ATOM 1938 N N . SER B 1 119 ? 24.984 26.656 9.234 1 74.12 119 SER B N 1
ATOM 1939 C CA . SER B 1 119 ? 25.031 28.094 8.969 1 74.12 119 SER B CA 1
ATOM 1940 C C . SER B 1 119 ? 24.578 28.891 10.172 1 74.12 119 SER B C 1
ATOM 1942 O O . SER B 1 119 ? 25.016 30.031 10.375 1 74.12 119 SER B O 1
ATOM 1944 N N . SER B 1 120 ? 23.594 28.312 10.891 1 71.62 120 SER B N 1
ATOM 1945 C CA . SER B 1 120 ? 23.125 29.047 12.062 1 71.62 120 SER B CA 1
ATOM 1946 C C . SER B 1 120 ? 24.172 29.047 13.172 1 71.62 120 SER B C 1
ATOM 1948 O O . SER B 1 120 ? 24.031 29.781 14.164 1 71.62 120 SER B O 1
ATOM 1950 N N . ASN B 1 121 ? 24.953 28.125 13.203 1 66.44 121 ASN B N 1
ATOM 1951 C CA . ASN B 1 121 ? 26.016 28.125 14.211 1 66.44 121 ASN B CA 1
ATOM 1952 C C . ASN B 1 121 ? 27.172 29.031 13.812 1 66.44 121 ASN B C 1
ATOM 1954 O O . ASN B 1 121 ? 28.156 29.156 14.547 1 66.44 121 ASN B O 1
ATOM 1958 N N . GLU B 1 122 ? 27.125 29.656 12.602 1 53.38 122 GLU B N 1
ATOM 1959 C CA . GLU B 1 122 ? 28.125 30.688 12.312 1 53.38 122 GLU B CA 1
ATOM 1960 C C . GLU B 1 122 ? 27.531 32.094 12.484 1 53.38 122 GLU B C 1
ATOM 1962 O O . GLU B 1 122 ? 26.359 32.312 12.172 1 53.38 122 GLU B O 1
#

Nearest PDB structures (foldseek):
  7bze-assembly1_A-2  TM=9.568E-01  e=8.496E-11  Bacillus subtilis subsp. subtilis str. 168
  7bzg-assembly3_J  TM=9.049E-01  e=1.772E-11  Bacillus subtilis subsp. subtilis str. 168
  4a5n-assembly2_D  TM=9.446E-01  e=5.235E-10  Bacillus subtilis
  5hs8-assembly1_A  TM=8.281E-01  e=2.080E-09  Bacillus subtilis subsp. subtilis str. 168
  4hqe-assembly1_A  TM=7.914E-01  e=2.058E-06  Staphylococcus aureus

Radius of gyration: 21.68 Å; Cα contacts (8 Å, |Δi|>4): 290; chains: 2; bounding box: 55×70×40 Å

InterPro domains:
  IPR002577 Helix-turn-helix, HxlR type [PF01638] (17-103)
  IPR002577 Helix-turn-helix, HxlR type [PS51118] (8-107)
  IPR011991 ArsR-like helix-turn-helix domain [cd00090] (26-97)
  IPR036388 Winged helix-like DNA-binding domain superfamily [G3DSA:1.10.10.10] (1-121)
  IPR036390 Winged helix DNA-binding domain superfamily [SSF46785] (3-105)

Organism: NCBI:txid482461

Solvent-accessible surface area (backbone atoms only — not comparable to full-atom values): 13425 Å² total; per-residue (Å²): 115,92,67,56,46,91,67,63,24,37,51,59,36,41,68,68,43,57,63,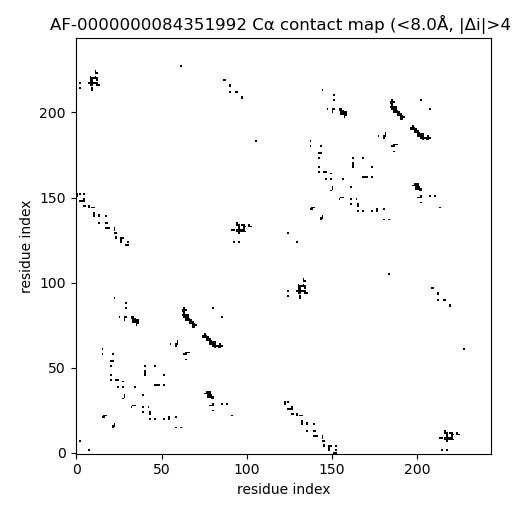77,56,46,52,41,53,50,39,44,28,68,61,68,38,69,39,36,66,68,56,50,52,66,72,39,78,90,60,48,71,68,55,51,53,52,49,51,50,54,36,35,76,70,49,29,30,42,80,46,74,42,94,48,93,73,70,44,55,37,37,31,64,29,81,68,29,54,69,46,50,65,55,52,52,52,29,22,53,49,17,51,51,46,55,53,50,52,52,50,52,54,50,53,53,52,52,51,54,56,54,67,74,99,115,94,67,56,46,91,68,62,22,38,53,59,36,43,68,67,43,58,63,78,57,46,52,42,54,49,38,43,28,67,63,68,37,69,37,35,67,68,55,50,51,67,72,40,78,89,62,49,70,68,55,50,52,52,49,51,50,51,36,34,76,70,49,29,31,42,79,46,75,42,93,49,93,74,70,43,56,38,36,32,65,30,80,67,30,53,69,45,49,65,57,51,50,51,29,22,53,50,17,50,50,46,55,52,50,52,53,50,52,54,50,53,53,53,51,51,56,57,52,66,74,98